Protein AF-A0A8E0IDB7-F1 (afdb_monomer_lite)

Structure (mmCIF, N/CA/C/O backbone):
data_AF-A0A8E0IDB7-F1
#
_entry.id   AF-A0A8E0IDB7-F1
#
loop_
_atom_site.group_PDB
_atom_site.id
_atom_site.type_symbol
_atom_site.label_atom_id
_atom_site.label_alt_id
_atom_site.label_comp_id
_atom_site.label_asym_id
_atom_site.label_entity_id
_atom_site.label_seq_id
_atom_site.pdbx_PDB_ins_code
_atom_site.Cartn_x
_atom_site.Cartn_y
_atom_site.Cartn_z
_atom_site.occupancy
_atom_site.B_iso_or_equiv
_atom_site.auth_seq_id
_atom_site.auth_comp_id
_atom_site.auth_asym_id
_atom_site.auth_atom_id
_atom_site.pdbx_PDB_model_num
ATOM 1 N N . MET A 1 1 ? -24.400 7.888 39.694 1.00 49.62 1 MET A N 1
ATOM 2 C CA . MET A 1 1 ? -23.499 8.872 39.040 1.00 49.62 1 MET A CA 1
ATOM 3 C C . MET A 1 1 ? -22.923 8.333 37.729 1.00 49.62 1 MET A C 1
ATOM 5 O O . MET A 1 1 ? -23.242 8.896 36.693 1.00 49.62 1 MET A O 1
ATOM 9 N N . VAL A 1 2 ? -22.171 7.220 37.730 1.00 54.31 2 VAL A N 1
ATOM 10 C CA . VAL A 1 2 ? -21.570 6.628 36.507 1.00 54.31 2 VAL A CA 1
ATOM 11 C C . VAL A 1 2 ? -22.616 6.220 35.456 1.00 54.31 2 VAL A C 1
ATOM 13 O O . VAL A 1 2 ? -22.476 6.580 34.295 1.00 54.31 2 VAL A O 1
ATOM 16 N N . ALA A 1 3 ? -23.712 5.567 35.855 1.00 55.53 3 ALA A N 1
ATOM 17 C CA . ALA A 1 3 ? -24.802 5.182 34.946 1.00 55.53 3 ALA A CA 1
ATOM 18 C C . ALA A 1 3 ? -25.475 6.377 34.232 1.00 55.53 3 ALA A C 1
ATOM 20 O O . ALA A 1 3 ? -25.794 6.295 33.052 1.00 55.53 3 ALA A O 1
ATOM 21 N N . LEU A 1 4 ? -25.632 7.510 34.925 1.00 53.94 4 LEU A N 1
ATOM 22 C CA . LEU A 1 4 ? -26.200 8.754 34.381 1.00 53.94 4 LEU A CA 1
ATOM 23 C C . LEU A 1 4 ? -25.228 9.448 33.411 1.00 53.94 4 LEU A C 1
ATOM 25 O O . LEU A 1 4 ? -25.640 9.926 32.358 1.00 53.94 4 LEU A O 1
ATOM 29 N N . PHE A 1 5 ? -23.928 9.430 33.728 1.00 61.88 5 PHE A N 1
ATOM 30 C CA . PHE A 1 5 ? -22.862 9.874 32.823 1.00 61.88 5 PHE A CA 1
ATOM 31 C C . PHE A 1 5 ? -22.771 9.020 31.556 1.00 61.88 5 PHE A C 1
ATOM 33 O O . PHE A 1 5 ? -22.506 9.547 30.485 1.00 61.88 5 PHE A O 1
ATOM 40 N N . ILE A 1 6 ? -23.015 7.715 31.659 1.00 61.91 6 ILE A N 1
ATOM 41 C CA . ILE A 1 6 ? -23.069 6.803 30.512 1.00 61.91 6 ILE A CA 1
ATOM 42 C C . ILE A 1 6 ? -24.299 7.106 29.656 1.00 61.91 6 ILE A C 1
ATOM 44 O O . ILE A 1 6 ? -24.176 7.273 28.448 1.00 61.91 6 ILE A O 1
ATOM 48 N N . PHE A 1 7 ? -25.470 7.248 30.277 1.00 60.28 7 PHE A N 1
ATOM 49 C CA . PHE A 1 7 ? -26.726 7.471 29.562 1.00 60.28 7 PHE A CA 1
ATOM 50 C C . PHE A 1 7 ? -26.770 8.821 28.820 1.00 60.28 7 PHE A C 1
ATOM 52 O O . PHE A 1 7 ? -27.293 8.891 27.713 1.00 60.28 7 PHE A O 1
ATOM 59 N N . ILE A 1 8 ? -26.182 9.882 29.391 1.00 65.38 8 ILE A N 1
ATOM 60 C CA . ILE A 1 8 ? -26.184 11.240 28.809 1.00 65.38 8 ILE A CA 1
ATOM 61 C C . ILE A 1 8 ? -24.891 11.535 28.023 1.00 65.38 8 ILE A C 1
ATOM 63 O O . ILE A 1 8 ? -24.918 12.209 26.995 1.00 65.38 8 ILE A O 1
ATOM 67 N N . GLY A 1 9 ? -23.745 11.036 28.489 1.00 73.12 9 GLY A N 1
ATOM 68 C CA . GLY A 1 9 ? -22.415 11.402 27.994 1.00 73.12 9 GLY A CA 1
ATOM 69 C C . GLY A 1 9 ? -21.783 10.434 26.992 1.00 73.12 9 GLY A C 1
ATOM 70 O O . GLY A 1 9 ? -20.754 10.776 26.412 1.00 73.12 9 GLY A O 1
ATOM 71 N N . LEU A 1 10 ? -22.353 9.245 26.731 1.00 76.94 10 LEU A N 1
ATOM 72 C CA . LEU A 1 10 ? -21.772 8.361 25.705 1.00 76.94 10 LEU A CA 1
ATOM 73 C C . LEU A 1 10 ? -21.828 8.982 24.313 1.00 76.94 10 LEU A C 1
ATOM 75 O O . LEU A 1 10 ? -20.872 8.839 23.562 1.00 76.94 10 LEU A O 1
ATOM 79 N N . GLY A 1 11 ? -22.929 9.661 23.976 1.00 75.88 11 GLY A N 1
ATOM 80 C CA . GLY A 1 11 ? -23.096 10.281 22.661 1.00 75.88 11 GLY A CA 1
ATOM 81 C C . GLY A 1 11 ? -22.047 11.363 22.401 1.00 75.88 11 GLY A C 1
ATOM 82 O O . GLY A 1 11 ? -21.445 11.410 21.326 1.00 75.88 11 GLY A O 1
ATOM 83 N N . THR A 1 12 ? -21.759 12.191 23.411 1.00 80.25 12 THR A N 1
ATOM 84 C CA . THR A 1 12 ? -20.710 13.217 23.325 1.00 80.25 12 THR A CA 1
ATOM 85 C C . THR A 1 12 ? -19.320 12.585 23.266 1.00 80.25 12 THR A C 1
ATOM 87 O O . THR A 1 12 ? -18.503 12.998 22.440 1.00 80.25 12 THR A O 1
ATOM 90 N N . LEU A 1 13 ? -19.059 11.534 24.052 1.00 79.31 13 LEU A N 1
ATOM 91 C CA . LEU A 1 13 ? -17.811 10.767 23.997 1.00 79.31 13 LEU A CA 1
ATOM 92 C C . LEU A 1 13 ? -17.569 10.157 22.607 1.00 79.31 13 LEU A C 1
ATOM 94 O O . LEU A 1 13 ? -16.504 10.373 22.031 1.00 79.31 13 LEU A O 1
ATOM 98 N N . THR A 1 14 ? -18.545 9.446 22.033 1.00 82.00 14 THR A N 1
ATOM 99 C CA . THR A 1 14 ? -18.419 8.848 20.693 1.00 82.00 14 THR A CA 1
ATOM 100 C C . THR A 1 14 ? -18.247 9.902 19.610 1.00 82.00 14 THR A C 1
ATOM 102 O O . THR A 1 14 ? -17.420 9.720 18.721 1.00 82.00 14 THR A O 1
ATOM 105 N N . SER A 1 15 ? -18.968 11.027 19.698 1.00 78.50 15 SER A N 1
ATOM 106 C CA . SER A 1 15 ? -18.812 12.144 18.758 1.00 78.50 15 SER A CA 1
ATOM 107 C C . SER A 1 15 ? -17.400 12.734 18.814 1.00 78.50 15 SER A C 1
ATOM 109 O O . SER A 1 15 ? -16.805 13.032 17.781 1.00 78.50 15 SER A O 1
ATOM 111 N N . THR A 1 16 ? -16.841 12.872 20.018 1.00 83.81 16 THR A N 1
ATOM 112 C CA . THR A 1 16 ? -15.508 13.451 20.235 1.00 83.81 16 THR A CA 1
ATOM 113 C C . THR A 1 16 ? -14.415 12.509 19.733 1.00 83.81 16 THR A C 1
ATOM 115 O O . THR A 1 16 ? -13.526 12.923 18.990 1.00 83.81 16 THR A O 1
ATOM 118 N N . LEU A 1 17 ? -14.508 11.219 20.077 1.00 82.25 17 LEU A N 1
ATOM 119 C CA . LEU A 1 17 ? -13.581 10.186 19.613 1.00 82.25 17 LEU A CA 1
ATOM 120 C C . LEU A 1 17 ? -13.655 9.994 18.092 1.00 82.25 17 LEU A C 1
ATOM 122 O O . LEU A 1 17 ? -12.621 9.856 17.443 1.00 82.25 17 LEU A O 1
ATOM 126 N N . SER A 1 18 ? -14.850 10.067 17.504 1.00 82.81 18 SER A N 1
ATOM 127 C CA . SER A 1 18 ? -15.019 10.045 16.049 1.00 82.81 18 SER A CA 1
ATOM 128 C C . SER A 1 18 ? -14.350 11.249 15.386 1.00 82.81 18 SER A C 1
ATOM 130 O O . SER A 1 18 ? -13.627 11.078 14.408 1.00 82.81 18 SER A O 1
ATOM 132 N N . GLY A 1 19 ? -14.539 12.459 15.925 1.00 78.81 19 GLY A N 1
ATOM 133 C CA . GLY A 1 19 ? -13.875 13.665 15.421 1.00 78.81 19 GLY A CA 1
ATOM 134 C C . GLY A 1 19 ? -12.347 13.559 15.457 1.00 78.81 19 GLY A C 1
ATOM 135 O O . GLY A 1 19 ? -11.685 13.911 14.483 1.00 78.81 19 GLY A O 1
ATOM 136 N N . LEU A 1 20 ? -11.790 12.993 16.533 1.00 81.12 20 LEU A N 1
ATOM 137 C CA . LEU A 1 20 ? -10.352 12.725 16.670 1.00 81.12 20 LEU A CA 1
ATOM 138 C C . LEU A 1 20 ? -9.839 11.729 15.624 1.00 81.12 20 LEU A C 1
ATOM 140 O O . LEU A 1 20 ? -8.810 11.977 14.994 1.00 81.12 20 LEU A O 1
ATOM 144 N N . VAL A 1 21 ? -10.557 10.622 15.405 1.00 80.25 21 VAL A N 1
ATOM 145 C CA . VAL A 1 21 ? -10.196 9.643 14.369 1.00 80.25 21 VAL A CA 1
ATOM 146 C C . VAL A 1 21 ? -10.230 10.290 12.986 1.00 80.25 21 VAL A C 1
ATOM 148 O O . VAL A 1 21 ? -9.274 10.143 12.230 1.00 80.25 21 VAL A O 1
ATOM 151 N N . VAL A 1 22 ? -11.283 11.044 12.660 1.00 78.56 22 VAL A N 1
ATOM 152 C CA . VAL A 1 22 ? -11.413 11.722 11.360 1.00 78.56 22 VAL A CA 1
ATOM 153 C C . VAL A 1 22 ? -10.296 12.748 11.152 1.00 78.56 22 VAL A C 1
ATOM 155 O O . VAL A 1 22 ? -9.687 12.766 10.085 1.00 78.56 22 VAL A O 1
ATOM 158 N N . ALA A 1 23 ? -9.965 13.550 12.167 1.00 78.56 23 ALA A N 1
ATOM 159 C CA . ALA A 1 23 ? -8.859 14.505 12.099 1.00 78.56 23 ALA A CA 1
ATOM 160 C C . ALA A 1 23 ? -7.498 13.809 11.897 1.00 78.56 23 ALA A C 1
ATOM 162 O O . ALA A 1 23 ? -6.683 14.257 11.089 1.00 78.56 23 ALA A O 1
ATOM 163 N N . GLY A 1 24 ? -7.268 12.682 12.581 1.00 67.62 24 GLY A N 1
ATOM 164 C CA . GLY A 1 24 ? -6.059 11.871 12.416 1.00 67.62 24 GLY A CA 1
ATOM 165 C C . GLY A 1 24 ? -5.963 11.184 11.048 1.00 67.62 24 GLY A C 1
ATOM 166 O O . GLY A 1 24 ? -4.881 11.072 10.480 1.00 67.62 24 GLY A O 1
ATOM 167 N N . VAL A 1 25 ? -7.093 10.759 10.479 1.00 68.50 25 VAL A N 1
ATOM 168 C CA . VAL A 1 25 ? -7.161 10.147 9.141 1.00 68.50 25 VAL A CA 1
ATOM 169 C C . VAL A 1 25 ? -6.992 11.195 8.032 1.00 68.50 25 VAL A C 1
ATOM 171 O O . VAL A 1 25 ? -6.311 10.931 7.040 1.00 68.50 25 VAL A O 1
ATOM 174 N N . GLY A 1 26 ? -7.573 12.388 8.191 1.00 59.97 26 GLY A N 1
ATOM 175 C CA . GLY A 1 26 ? -7.569 13.449 7.176 1.00 59.97 26 GLY A CA 1
ATOM 176 C C . GLY A 1 26 ? -6.172 13.954 6.801 1.00 59.97 26 GLY A C 1
ATOM 177 O O . GLY A 1 26 ? -5.939 14.322 5.653 1.00 59.97 26 GLY A O 1
ATOM 178 N N . THR A 1 27 ? -5.215 13.897 7.730 1.00 59.16 27 THR A N 1
ATOM 179 C CA . THR A 1 27 ? -3.800 14.226 7.472 1.00 59.16 27 THR A CA 1
ATOM 180 C C . THR A 1 27 ? -3.018 13.068 6.840 1.00 59.16 27 THR A C 1
ATOM 182 O O . THR A 1 27 ? -1.996 13.288 6.193 1.00 59.16 27 THR A O 1
ATOM 185 N N . SER A 1 28 ? -3.512 11.836 6.987 1.00 55.06 28 SER A N 1
ATOM 186 C CA . SER A 1 28 ? -2.837 10.593 6.604 1.00 55.06 28 SER A CA 1
ATOM 187 C C . SER A 1 28 ? -3.013 10.220 5.126 1.00 55.06 28 SER A C 1
ATOM 189 O O . SER A 1 28 ? -2.081 9.744 4.479 1.00 55.06 28 SER A O 1
ATOM 191 N N . LEU A 1 29 ? -4.200 10.468 4.561 1.00 53.56 29 LEU A N 1
ATOM 192 C CA . LEU A 1 29 ? -4.591 9.955 3.238 1.00 53.56 29 LEU A CA 1
ATOM 193 C C . LEU A 1 29 ? -4.154 10.820 2.039 1.00 53.56 29 LEU A C 1
ATOM 195 O O . LEU A 1 29 ? -4.268 10.371 0.901 1.00 53.56 29 LEU A O 1
ATOM 199 N N . GLN A 1 30 ? -3.658 12.045 2.242 1.00 49.59 30 GLN A N 1
ATOM 200 C CA . GLN A 1 30 ? -3.443 12.986 1.129 1.00 49.59 30 GLN A CA 1
ATOM 201 C C . GLN A 1 30 ? -2.141 12.792 0.333 1.00 49.59 30 GLN A C 1
ATOM 203 O O . GLN A 1 30 ? -2.042 13.323 -0.774 1.00 49.59 30 GLN A O 1
ATOM 208 N N . LYS A 1 31 ? -1.134 12.071 0.851 1.00 49.66 31 LYS A N 1
ATOM 209 C CA . LYS A 1 31 ? 0.244 12.194 0.326 1.00 49.66 31 LYS A CA 1
ATOM 210 C C . LYS A 1 31 ? 0.848 10.955 -0.335 1.00 49.66 31 LYS A C 1
ATOM 212 O O . LYS A 1 31 ? 1.869 11.084 -1.001 1.00 49.66 31 LYS A O 1
ATOM 217 N N . ALA A 1 32 ? 0.225 9.786 -0.224 1.00 51.78 32 ALA A N 1
ATOM 218 C CA . ALA A 1 32 ? 0.713 8.578 -0.880 1.00 51.78 32 ALA A CA 1
ATOM 219 C C . ALA A 1 32 ? -0.264 8.126 -1.968 1.00 51.78 32 ALA A C 1
ATOM 221 O O . ALA A 1 32 ? -1.430 7.856 -1.689 1.00 51.78 32 ALA A O 1
ATOM 222 N N . ARG A 1 33 ? 0.226 7.982 -3.205 1.00 69.56 33 ARG A N 1
ATOM 223 C CA . ARG A 1 33 ? -0.501 7.320 -4.301 1.00 69.56 33 ARG A CA 1
ATOM 224 C C . ARG A 1 33 ? 0.253 6.049 -4.713 1.00 69.56 33 ARG A C 1
ATOM 226 O O . ARG A 1 33 ? 0.908 6.061 -5.755 1.00 69.56 33 ARG A O 1
ATOM 233 N N . PRO A 1 34 ? 0.194 4.958 -3.920 1.00 71.69 34 PRO A N 1
ATOM 234 C CA . PRO A 1 34 ? 0.962 3.738 -4.186 1.00 71.69 34 PRO A CA 1
ATOM 235 C C . PRO A 1 34 ? 0.750 3.178 -5.594 1.00 71.69 34 PRO A C 1
ATOM 237 O O . PRO A 1 34 ? 1.705 2.734 -6.213 1.00 71.69 34 PRO A O 1
ATOM 240 N N . ALA A 1 35 ? -0.466 3.288 -6.142 1.00 78.69 35 ALA A N 1
ATOM 241 C CA . ALA A 1 35 ? -0.773 2.854 -7.505 1.00 78.69 35 ALA A CA 1
ATOM 242 C C . ALA A 1 35 ? 0.092 3.550 -8.575 1.00 78.69 35 ALA A C 1
ATOM 244 O O . ALA A 1 35 ? 0.599 2.888 -9.475 1.00 78.69 35 ALA A O 1
ATOM 245 N N . VAL A 1 36 ? 0.319 4.864 -8.453 1.00 83.00 36 VAL A N 1
ATOM 246 C CA . VAL A 1 36 ? 1.173 5.618 -9.390 1.00 83.00 36 VAL A CA 1
ATOM 247 C C . VAL A 1 36 ? 2.627 5.160 -9.275 1.00 83.00 36 VAL A C 1
ATOM 249 O O . VAL A 1 36 ? 3.306 5.000 -10.286 1.00 83.00 36 VAL A O 1
ATOM 252 N N . SER A 1 37 ? 3.092 4.888 -8.051 1.00 78.75 37 SER A N 1
ATOM 253 C CA . SER A 1 37 ? 4.438 4.353 -7.823 1.00 78.75 37 SER A CA 1
ATOM 254 C C . SER A 1 37 ? 4.604 2.952 -8.408 1.00 78.75 37 SER A C 1
ATOM 256 O O . SER A 1 37 ? 5.636 2.682 -9.008 1.00 78.75 37 SER A O 1
ATOM 258 N N . ILE A 1 38 ? 3.602 2.077 -8.270 1.00 79.44 38 ILE A N 1
ATOM 259 C CA . ILE A 1 38 ? 3.619 0.722 -8.841 1.00 79.44 38 ILE A CA 1
ATOM 260 C C . ILE A 1 38 ? 3.772 0.792 -10.366 1.00 79.44 38 ILE A C 1
ATOM 262 O O . ILE A 1 38 ? 4.645 0.131 -10.925 1.00 79.44 38 ILE A O 1
ATOM 266 N N . VAL A 1 39 ? 2.979 1.633 -11.039 1.00 84.31 39 VAL A N 1
ATOM 267 C CA . VAL A 1 39 ? 3.071 1.813 -12.499 1.00 84.31 39 VAL A CA 1
ATOM 268 C C . VAL A 1 39 ? 4.430 2.388 -12.900 1.00 84.31 39 VAL A C 1
ATOM 270 O O . VAL A 1 39 ? 5.095 1.841 -13.775 1.00 84.31 39 VAL A O 1
ATOM 273 N N . SER A 1 40 ? 4.870 3.458 -12.234 1.00 83.81 40 SER A N 1
ATOM 274 C CA . SER A 1 40 ? 6.137 4.134 -12.537 1.00 83.81 40 SER A CA 1
ATOM 275 C C . SER A 1 40 ? 7.354 3.216 -12.360 1.00 83.81 40 SER A C 1
ATOM 277 O O . SER A 1 40 ? 8.239 3.202 -13.210 1.00 83.81 40 SER A O 1
ATOM 279 N N . ASN A 1 41 ? 7.379 2.393 -11.309 1.00 78.81 41 ASN A N 1
ATOM 280 C CA . ASN A 1 41 ? 8.517 1.521 -11.002 1.00 78.81 41 ASN A CA 1
ATOM 281 C C . ASN A 1 41 ? 8.602 0.288 -11.910 1.00 78.81 41 ASN A C 1
ATOM 283 O O . ASN A 1 41 ? 9.692 -0.230 -12.140 1.00 78.81 41 ASN A O 1
ATOM 287 N N . ASN A 1 42 ? 7.474 -0.168 -12.457 1.00 81.12 42 ASN A N 1
ATOM 288 C CA . ASN A 1 42 ? 7.445 -1.285 -13.403 1.00 81.12 42 ASN A CA 1
ATOM 289 C C . ASN A 1 42 ? 7.641 -0.860 -14.866 1.00 81.12 42 ASN A C 1
ATOM 291 O O . ASN A 1 42 ? 7.577 -1.708 -15.761 1.00 81.12 42 ASN A O 1
ATOM 295 N N . MET A 1 43 ? 7.871 0.431 -15.114 1.00 86.31 43 MET A N 1
ATOM 296 C CA . MET A 1 43 ? 8.029 0.998 -16.444 1.00 86.31 43 MET A CA 1
ATOM 297 C C . MET A 1 43 ? 9.355 1.754 -16.574 1.00 86.31 43 MET A C 1
ATOM 299 O O . MET A 1 43 ? 9.860 2.361 -15.632 1.00 86.31 43 MET A O 1
ATOM 303 N N . THR A 1 44 ? 9.917 1.728 -17.777 1.00 88.75 44 THR A N 1
ATOM 304 C CA . THR A 1 44 ? 11.062 2.539 -18.192 1.00 88.75 44 THR A CA 1
ATOM 305 C C . THR A 1 44 ? 10.676 3.362 -19.415 1.00 88.75 44 THR A C 1
ATOM 307 O O . THR A 1 44 ? 10.216 2.811 -20.416 1.00 88.75 44 THR A O 1
ATOM 310 N N . ASP A 1 45 ? 10.861 4.681 -19.334 1.00 90.81 45 ASP A N 1
ATOM 311 C CA . ASP A 1 45 ? 10.702 5.597 -20.465 1.00 90.81 45 ASP A CA 1
ATOM 312 C C . ASP A 1 45 ? 12.009 5.643 -21.268 1.00 90.81 45 ASP A C 1
ATOM 314 O O . ASP A 1 45 ? 13.022 6.179 -20.810 1.00 90.81 45 ASP A O 1
ATOM 318 N N . LEU A 1 46 ? 12.000 5.096 -22.483 1.00 89.62 46 LEU A N 1
ATOM 319 C CA . LEU A 1 46 ? 13.185 5.064 -23.340 1.00 89.62 46 LEU A CA 1
ATOM 320 C C . LEU A 1 46 ? 13.610 6.460 -23.815 1.00 89.62 46 LEU A C 1
ATOM 322 O O . LEU A 1 46 ? 14.780 6.651 -24.142 1.00 89.62 46 LEU A O 1
ATOM 326 N N . MET A 1 47 ? 12.734 7.471 -23.771 1.00 88.81 47 MET A N 1
ATOM 327 C CA . MET A 1 47 ? 13.157 8.855 -24.017 1.00 88.81 47 MET A CA 1
ATOM 328 C C . MET A 1 47 ? 14.069 9.380 -22.904 1.00 88.81 47 MET A C 1
ATOM 330 O O . MET A 1 47 ? 14.947 10.196 -23.176 1.00 88.81 47 MET A O 1
ATOM 334 N N . ARG A 1 48 ? 13.935 8.887 -21.662 1.00 88.81 48 ARG A N 1
ATOM 335 C CA . ARG A 1 48 ? 14.901 9.193 -20.591 1.00 88.81 48 ARG A CA 1
ATOM 336 C C . ARG A 1 48 ? 16.238 8.518 -20.836 1.00 88.81 48 ARG A C 1
ATOM 338 O O . ARG A 1 48 ? 17.260 9.184 -20.741 1.00 88.81 48 ARG A O 1
ATOM 345 N N . VAL A 1 49 ? 16.224 7.238 -21.211 1.00 89.06 49 VAL A N 1
ATOM 346 C CA . VAL A 1 49 ? 17.441 6.503 -21.602 1.00 89.06 49 VAL A CA 1
ATOM 347 C C . VAL A 1 49 ? 18.172 7.243 -22.723 1.00 89.06 49 VAL A C 1
ATOM 349 O O . VAL A 1 49 ? 19.387 7.435 -22.664 1.00 89.06 49 VAL A O 1
ATOM 352 N N . ASN A 1 50 ? 17.416 7.718 -23.715 1.00 88.38 50 ASN A N 1
ATOM 353 C CA . ASN A 1 50 ? 17.939 8.522 -24.804 1.00 88.38 50 ASN A CA 1
ATOM 354 C C . ASN A 1 50 ? 18.554 9.836 -24.308 1.00 88.38 50 ASN A C 1
ATOM 356 O O . ASN A 1 50 ? 19.693 10.136 -24.651 1.00 88.38 50 ASN A O 1
ATOM 360 N N . ASN A 1 51 ? 17.851 10.594 -23.467 1.00 88.19 51 ASN A N 1
ATOM 361 C CA . ASN A 1 51 ? 18.360 11.862 -22.937 1.00 88.19 51 ASN A CA 1
ATOM 362 C C . ASN A 1 51 ? 19.607 11.684 -22.050 1.00 88.19 51 ASN A C 1
ATOM 364 O O . ASN A 1 51 ? 20.487 12.543 -22.067 1.00 88.19 51 ASN A O 1
ATOM 368 N N . ASP A 1 52 ? 19.733 10.547 -21.362 1.00 87.44 52 ASP A N 1
ATOM 369 C CA . ASP A 1 52 ? 20.914 10.174 -20.568 1.00 87.44 52 ASP A CA 1
ATOM 370 C C . ASP A 1 52 ? 22.070 9.614 -21.426 1.00 87.44 52 ASP A C 1
ATOM 372 O O . ASP A 1 52 ? 23.145 9.271 -20.917 1.00 87.44 52 ASP A O 1
ATOM 376 N N . GLY A 1 53 ? 21.875 9.534 -22.746 1.00 86.06 53 GLY A N 1
ATOM 377 C CA . GLY A 1 53 ? 22.894 9.115 -23.702 1.00 86.06 53 GLY A CA 1
ATOM 378 C C . GLY A 1 53 ? 23.148 7.610 -23.717 1.00 86.06 53 GLY A C 1
ATOM 379 O O . GLY A 1 53 ? 24.278 7.206 -23.971 1.00 86.06 53 GLY A O 1
ATOM 380 N N . TRP A 1 54 ? 22.138 6.785 -23.418 1.00 86.00 54 TRP A N 1
ATOM 381 C CA . TRP A 1 54 ? 22.210 5.315 -23.501 1.00 86.00 54 TRP A CA 1
ATOM 382 C C . TRP A 1 54 ? 23.277 4.660 -22.607 1.00 86.00 54 TRP A C 1
ATOM 384 O O . TRP A 1 54 ? 23.658 3.512 -22.815 1.00 86.00 54 TRP A O 1
ATOM 394 N N . LYS A 1 55 ? 23.742 5.364 -21.567 1.00 85.06 55 LYS A N 1
ATOM 395 C CA . LYS A 1 55 ? 24.740 4.846 -20.612 1.00 85.06 55 LYS A CA 1
ATOM 396 C C . LYS A 1 55 ? 24.187 3.748 -19.700 1.00 85.06 55 LYS A C 1
ATOM 398 O O . LYS A 1 55 ? 24.948 2.935 -19.188 1.00 85.06 55 LYS A O 1
ATOM 403 N N . SER A 1 56 ? 22.876 3.757 -19.462 1.00 82.25 56 SER A N 1
ATOM 404 C CA . SER A 1 56 ? 22.153 2.783 -18.644 1.00 82.25 56 SER A CA 1
ATOM 405 C C . SER A 1 56 ? 20.755 2.575 -19.214 1.00 82.25 56 SER A C 1
ATOM 407 O O . SER A 1 56 ? 20.104 3.538 -19.614 1.00 82.25 56 SER A O 1
ATOM 409 N N . LEU A 1 57 ? 20.278 1.330 -19.198 1.00 80.94 57 LEU A N 1
ATOM 410 C CA . LEU A 1 57 ? 18.894 0.981 -19.539 1.00 80.94 57 LEU A CA 1
ATOM 411 C C . LEU A 1 57 ? 17.924 1.189 -18.365 1.00 80.94 57 LEU A C 1
ATOM 413 O O . LEU A 1 57 ? 16.721 1.036 -18.536 1.00 80.94 57 LEU A O 1
ATOM 417 N N . SER A 1 58 ? 18.442 1.565 -17.194 1.00 76.31 58 SER A N 1
ATOM 418 C CA . SER A 1 58 ? 17.670 1.800 -15.972 1.00 76.31 58 SER A CA 1
ATOM 419 C C . SER A 1 58 ? 17.979 3.200 -15.425 1.00 76.31 58 SER A C 1
ATOM 421 O O . SER A 1 58 ? 18.749 3.328 -14.467 1.00 76.31 58 SER A O 1
ATOM 423 N N . PRO A 1 59 ? 17.457 4.268 -16.055 1.00 76.75 59 PRO A N 1
ATOM 424 C CA . PRO A 1 59 ? 17.636 5.630 -15.569 1.00 76.75 59 PRO A CA 1
ATOM 425 C C . PRO A 1 59 ? 16.913 5.806 -14.227 1.00 76.75 59 PRO A C 1
ATOM 427 O O . PRO A 1 59 ? 15.926 5.126 -13.949 1.00 76.75 59 PRO A O 1
ATOM 430 N N . ASN A 1 60 ? 17.396 6.716 -13.378 1.00 73.38 60 ASN A N 1
ATOM 431 C CA . ASN A 1 60 ? 16.752 7.036 -12.103 1.00 73.38 60 ASN A CA 1
ATOM 432 C C . ASN A 1 60 ? 16.408 8.536 -12.039 1.00 73.38 60 ASN A C 1
ATOM 434 O O . ASN A 1 60 ? 17.327 9.356 -11.995 1.00 73.38 60 ASN A O 1
ATOM 438 N N . PRO A 1 61 ? 15.117 8.922 -12.009 1.00 73.62 61 PRO A N 1
ATOM 439 C CA . PRO A 1 61 ? 13.928 8.061 -12.054 1.00 73.62 61 PRO A CA 1
ATOM 440 C C . PRO A 1 61 ? 13.707 7.429 -13.440 1.00 73.62 61 PRO A C 1
ATOM 442 O O . PRO A 1 61 ? 14.047 8.037 -14.458 1.00 73.62 61 PRO A O 1
ATOM 445 N N . SER A 1 62 ? 13.120 6.225 -13.469 1.00 77.81 62 SER A N 1
ATOM 446 C CA . SER A 1 62 ? 12.913 5.421 -14.690 1.00 77.81 62 SER A CA 1
ATOM 447 C C . SER A 1 62 ? 11.852 6.001 -15.622 1.00 77.81 62 SER A C 1
ATOM 449 O O . SER A 1 62 ? 11.879 5.765 -16.830 1.00 77.81 62 SER A O 1
ATOM 451 N N . THR A 1 63 ? 10.936 6.802 -15.076 1.00 83.38 63 THR A N 1
ATOM 452 C CA . THR A 1 63 ? 9.877 7.487 -15.818 1.00 83.38 63 THR A CA 1
ATOM 453 C C . THR A 1 63 ? 9.691 8.915 -15.308 1.00 83.38 63 THR A C 1
ATOM 455 O O . THR A 1 63 ? 10.232 9.319 -14.276 1.00 83.38 63 THR A O 1
ATOM 458 N N . SER A 1 64 ? 8.912 9.706 -16.045 1.00 84.00 64 SER A N 1
ATOM 459 C CA . SER A 1 64 ? 8.462 11.031 -15.601 1.00 84.00 64 SER A CA 1
ATOM 460 C C . SER A 1 64 ? 7.076 11.011 -14.939 1.00 84.00 64 SER A C 1
ATOM 462 O O . SER A 1 64 ? 6.582 12.078 -14.582 1.00 84.00 64 SER A O 1
ATOM 464 N N . ILE A 1 65 ? 6.470 9.831 -14.747 1.00 84.12 65 ILE A N 1
ATOM 465 C CA . ILE A 1 65 ? 5.145 9.675 -14.134 1.00 84.12 65 ILE A CA 1
ATOM 466 C C . ILE A 1 65 ? 5.224 10.004 -12.642 1.00 84.12 65 ILE A C 1
ATOM 468 O O . ILE A 1 65 ? 5.962 9.360 -11.891 1.00 84.12 65 ILE A O 1
ATOM 472 N N . LYS A 1 66 ? 4.426 10.982 -12.201 1.00 82.38 66 LYS A N 1
ATOM 473 C CA . LYS A 1 66 ? 4.335 11.403 -10.792 1.00 82.38 66 LYS A CA 1
ATOM 474 C C . LYS A 1 66 ? 2.905 11.427 -10.269 1.00 82.38 66 LYS A C 1
ATOM 476 O O . LYS A 1 66 ? 2.688 11.330 -9.060 1.00 82.38 66 LYS A O 1
ATOM 481 N N . THR A 1 67 ? 1.929 11.574 -11.155 1.00 83.56 67 THR A N 1
ATOM 482 C CA . THR A 1 67 ? 0.519 11.764 -10.819 1.00 83.56 67 THR A CA 1
ATOM 483 C C . THR A 1 67 ? -0.368 10.730 -11.507 1.00 83.56 67 THR A C 1
ATOM 485 O O . THR A 1 67 ? 0.078 9.972 -12.361 1.00 83.56 67 THR A O 1
ATOM 488 N N . ILE A 1 68 ? -1.643 10.683 -11.108 1.00 81.50 68 ILE A N 1
ATOM 489 C CA . ILE A 1 68 ? -2.628 9.826 -11.780 1.00 81.50 68 ILE A CA 1
ATOM 490 C C . ILE A 1 68 ? -2.972 10.374 -13.165 1.00 81.50 68 ILE A C 1
ATOM 492 O O . ILE A 1 68 ? -3.245 9.598 -14.068 1.00 81.50 68 ILE A O 1
ATOM 496 N N . ASP A 1 69 ? -2.901 11.693 -13.344 1.00 86.44 69 ASP A N 1
ATOM 497 C CA . ASP A 1 69 ? -3.151 12.333 -14.631 1.00 86.44 69 ASP A CA 1
ATOM 498 C C . ASP A 1 69 ? -2.056 11.955 -15.632 1.00 86.44 69 ASP A C 1
ATOM 500 O O . ASP A 1 69 ? -2.360 11.670 -16.784 1.00 86.44 69 ASP A O 1
ATOM 504 N N . ASP A 1 70 ? -0.803 11.838 -15.179 1.00 86.69 70 ASP A N 1
ATOM 505 C CA . ASP A 1 70 ? 0.292 11.319 -16.009 1.00 86.69 70 ASP A CA 1
ATOM 506 C C . ASP A 1 70 ? 0.040 9.866 -16.442 1.00 86.69 70 ASP A C 1
ATOM 508 O O . ASP A 1 70 ? 0.359 9.498 -17.567 1.00 86.69 70 ASP A O 1
ATOM 512 N N . VAL A 1 71 ? -0.537 9.040 -15.559 1.00 85.69 71 VAL A N 1
ATOM 513 C CA . VAL A 1 71 ? -0.903 7.648 -15.880 1.00 85.69 71 VAL A CA 1
ATOM 514 C C . VAL A 1 71 ? -2.091 7.600 -16.844 1.00 85.69 71 VAL A C 1
ATOM 516 O O . VAL A 1 71 ? -2.082 6.809 -17.777 1.00 85.69 71 VAL A O 1
ATOM 519 N N . ASN A 1 72 ? -3.107 8.441 -16.645 1.00 87.06 72 ASN A N 1
ATOM 520 C CA . ASN A 1 72 ? -4.309 8.470 -17.484 1.00 87.06 72 ASN A CA 1
ATOM 521 C C . ASN A 1 72 ? -4.026 8.985 -18.899 1.00 87.06 72 ASN A C 1
ATOM 523 O O . ASN A 1 72 ? -4.673 8.553 -19.847 1.00 87.06 72 ASN A O 1
ATOM 527 N N . ASN A 1 73 ? -3.071 9.905 -19.031 1.00 87.94 73 ASN A N 1
ATOM 528 C CA . ASN A 1 73 ? -2.634 10.450 -20.314 1.00 87.94 73 ASN A CA 1
ATOM 529 C C . ASN A 1 73 ? -1.487 9.640 -20.941 1.00 87.94 73 ASN A C 1
ATOM 531 O O . ASN A 1 73 ? -0.925 10.062 -21.951 1.00 87.94 73 ASN A O 1
ATOM 535 N N . LEU A 1 74 ? -1.109 8.507 -20.341 1.00 87.31 74 LEU A N 1
ATOM 536 C CA . LEU A 1 74 ? -0.066 7.643 -20.868 1.00 87.31 74 LEU A CA 1
ATOM 537 C C . LEU A 1 74 ? -0.568 6.931 -22.127 1.00 87.31 74 LEU A C 1
ATOM 539 O O . LEU A 1 74 ? -1.487 6.114 -22.062 1.00 87.31 74 LEU A O 1
ATOM 543 N N . ASP A 1 75 ? 0.093 7.175 -23.255 1.00 88.69 75 ASP A N 1
ATOM 544 C CA . ASP A 1 75 ? -0.076 6.353 -24.448 1.00 88.69 75 ASP A CA 1
ATOM 545 C C . ASP A 1 75 ? 0.962 5.228 -24.453 1.00 88.69 75 ASP A C 1
ATOM 547 O O . ASP A 1 75 ? 2.127 5.412 -24.801 1.00 88.69 75 ASP A O 1
ATOM 551 N N . ILE A 1 76 ? 0.533 4.034 -24.050 1.00 84.81 76 ILE A N 1
ATOM 552 C CA . ILE A 1 76 ? 1.413 2.863 -23.986 1.00 84.81 76 ILE A CA 1
ATOM 553 C C . ILE A 1 76 ? 1.851 2.368 -25.370 1.00 84.81 76 ILE A C 1
ATOM 555 O O . ILE A 1 76 ? 2.839 1.643 -25.474 1.00 84.81 76 ILE A O 1
ATOM 559 N N . ASN A 1 77 ? 1.132 2.774 -26.419 1.00 87.88 77 ASN A N 1
ATOM 560 C CA . ASN A 1 77 ? 1.441 2.438 -27.801 1.00 87.88 77 ASN A CA 1
ATOM 561 C C . ASN A 1 77 ? 2.294 3.518 -28.478 1.00 87.88 77 ASN A C 1
ATOM 563 O O . ASN A 1 77 ? 2.592 3.384 -29.665 1.00 87.88 77 ASN A O 1
ATOM 567 N N . GLU A 1 78 ? 2.713 4.564 -27.752 1.00 86.81 78 GLU A N 1
ATOM 568 C CA . GLU A 1 78 ? 3.623 5.576 -28.281 1.00 86.81 78 GLU A CA 1
ATOM 569 C C . GLU A 1 78 ? 4.906 4.898 -28.780 1.00 86.81 78 GLU A C 1
ATOM 571 O O . GLU A 1 78 ? 5.590 4.184 -28.040 1.00 86.81 78 GLU A O 1
ATOM 576 N N . THR A 1 79 ? 5.245 5.121 -30.046 1.00 86.00 79 THR A N 1
ATOM 577 C CA . THR A 1 79 ? 6.470 4.614 -30.667 1.00 86.00 79 THR A CA 1
ATOM 578 C C . THR A 1 79 ? 7.559 5.676 -30.677 1.00 86.00 79 THR A C 1
ATOM 580 O O . THR A 1 79 ? 7.285 6.871 -30.788 1.0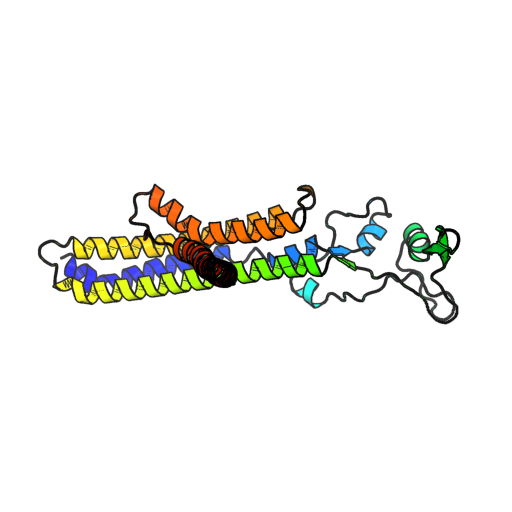0 86.00 79 THR A O 1
ATOM 583 N N . LEU A 1 80 ? 8.815 5.245 -30.614 1.00 83.94 80 LEU A N 1
ATOM 584 C CA . LEU A 1 80 ? 9.957 6.136 -30.755 1.00 83.94 80 LEU A CA 1
ATOM 585 C C . LEU A 1 80 ? 10.106 6.591 -32.204 1.00 83.94 80 LEU A C 1
ATOM 587 O O . LEU A 1 80 ? 10.175 5.782 -33.127 1.00 83.94 80 LEU A O 1
ATOM 591 N N . ASP A 1 81 ? 10.191 7.904 -32.380 1.00 79.25 81 ASP A N 1
ATOM 592 C CA . ASP A 1 81 ? 10.352 8.534 -33.682 1.00 79.25 81 ASP A CA 1
ATOM 593 C C . ASP A 1 81 ? 11.833 8.549 -34.090 1.00 79.25 81 ASP A C 1
ATOM 595 O O . ASP A 1 81 ? 12.596 9.438 -33.698 1.00 79.25 81 ASP A O 1
ATOM 599 N N . THR A 1 82 ? 12.238 7.538 -34.864 1.00 70.62 82 THR A N 1
ATOM 600 C CA . THR A 1 82 ? 13.568 7.416 -35.492 1.00 70.62 82 THR A CA 1
ATOM 601 C C . THR A 1 82 ? 13.682 8.196 -36.812 1.00 70.62 82 THR A C 1
ATOM 603 O O . THR A 1 82 ? 14.677 8.064 -37.536 1.00 70.62 82 THR A O 1
ATOM 606 N N . GLY A 1 83 ? 12.687 9.032 -37.135 1.00 68.38 83 GLY A N 1
ATOM 607 C CA . GLY A 1 83 ? 12.604 9.810 -38.366 1.00 68.38 83 GLY A CA 1
ATOM 608 C C . GLY A 1 83 ? 12.312 8.943 -39.595 1.00 68.38 83 GLY A C 1
ATOM 609 O O . GLY A 1 83 ? 13.081 8.039 -39.938 1.00 68.38 83 GLY A O 1
ATOM 610 N N . ASN A 1 84 ? 11.229 9.253 -40.303 1.00 62.44 84 ASN A N 1
ATOM 611 C CA . ASN A 1 84 ? 10.871 8.575 -41.549 1.00 62.44 84 ASN A CA 1
ATOM 612 C C . ASN A 1 84 ? 11.697 9.148 -42.720 1.00 62.44 84 ASN A C 1
ATOM 614 O O . ASN A 1 84 ? 11.850 10.362 -42.850 1.00 62.44 84 ASN A O 1
ATOM 618 N N . THR A 1 85 ? 12.267 8.287 -43.562 1.00 55.28 85 THR A N 1
ATOM 619 C CA . THR A 1 85 ? 13.266 8.671 -44.574 1.00 55.28 85 THR A CA 1
ATOM 620 C C . THR A 1 85 ? 12.687 9.197 -45.889 1.00 55.28 85 THR A C 1
ATOM 622 O O . THR A 1 85 ? 13.462 9.727 -46.683 1.00 55.28 85 THR A O 1
ATOM 625 N N . LEU A 1 86 ? 11.371 9.100 -46.148 1.00 52.91 86 LEU A N 1
ATOM 626 C CA . LEU A 1 86 ? 10.841 9.375 -47.500 1.00 52.91 86 LEU A CA 1
ATOM 627 C C . LEU A 1 86 ? 9.691 10.391 -47.636 1.00 52.91 86 LEU A C 1
ATOM 629 O O . LEU A 1 86 ? 9.639 11.055 -48.668 1.00 52.91 86 LEU A O 1
ATOM 633 N N . LEU A 1 87 ? 8.783 10.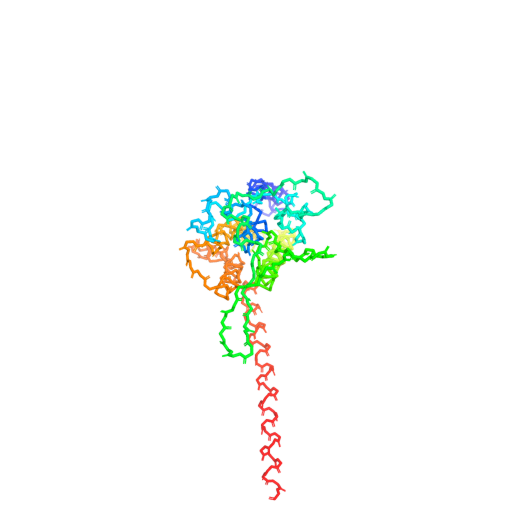557 -46.664 1.00 52.69 87 LEU A N 1
ATOM 634 C CA . LEU A 1 87 ? 7.570 11.389 -46.862 1.00 52.69 87 LEU A CA 1
ATOM 635 C C . LEU A 1 87 ? 7.300 12.457 -45.789 1.00 52.69 87 LEU A C 1
ATOM 637 O O . LEU A 1 87 ? 6.509 13.363 -46.035 1.00 52.69 87 LEU A O 1
ATOM 641 N N . ASN A 1 88 ? 7.970 12.409 -44.635 1.00 49.75 88 ASN A N 1
ATOM 642 C CA . ASN A 1 88 ? 7.815 13.400 -43.569 1.00 49.75 88 ASN A CA 1
ATOM 643 C C . ASN A 1 88 ? 9.178 14.005 -43.227 1.00 49.75 88 ASN A C 1
ATOM 645 O O . ASN A 1 88 ? 10.067 13.316 -42.747 1.00 49.75 88 ASN A O 1
ATOM 649 N N . HIS A 1 89 ? 9.334 15.311 -43.444 1.00 49.81 89 HIS A N 1
ATOM 650 C CA . HIS A 1 89 ? 10.556 16.084 -43.177 1.00 49.81 89 HIS A CA 1
ATOM 651 C C . HIS A 1 89 ? 10.813 16.318 -41.668 1.00 49.81 89 HIS A C 1
ATOM 653 O O . HIS A 1 89 ? 11.419 17.314 -41.275 1.00 49.81 89 HIS A O 1
ATOM 659 N N . ALA A 1 90 ? 10.296 15.444 -40.803 1.00 56.44 90 ALA A N 1
ATOM 660 C CA . ALA A 1 90 ? 10.467 15.537 -39.362 1.00 56.44 90 ALA A CA 1
ATOM 661 C C . ALA A 1 90 ? 11.756 14.802 -38.973 1.00 56.44 90 ALA A C 1
ATOM 663 O O . ALA A 1 90 ? 11.872 13.590 -39.149 1.00 56.44 90 ALA A O 1
ATOM 664 N N . GLY A 1 91 ? 12.749 15.548 -38.487 1.00 62.72 91 GLY A N 1
ATOM 665 C CA . GLY A 1 91 ? 13.960 14.957 -37.922 1.00 62.72 91 GLY A CA 1
ATOM 666 C C . GLY A 1 91 ? 13.636 14.050 -36.730 1.00 62.72 91 GLY A C 1
ATOM 667 O O . GLY A 1 91 ? 12.673 14.296 -36.005 1.00 62.72 91 GLY A O 1
ATOM 668 N N . SER A 1 92 ? 14.460 13.016 -36.534 1.00 73.56 92 SER A N 1
ATOM 669 C CA . SER A 1 92 ? 14.367 12.100 -35.389 1.00 73.56 92 SER A CA 1
ATOM 670 C C . SER A 1 92 ? 14.319 12.874 -34.069 1.00 73.56 92 SER A C 1
ATOM 672 O O . SER A 1 92 ? 15.088 13.818 -33.867 1.00 73.56 92 SER A O 1
ATOM 674 N N . LYS A 1 93 ? 13.431 12.468 -33.154 1.00 80.62 93 LYS A N 1
ATOM 675 C CA . LYS A 1 93 ? 13.359 13.042 -31.795 1.00 80.62 93 LYS A CA 1
ATOM 676 C C . LYS A 1 93 ? 14.412 12.446 -30.855 1.00 80.62 93 LYS A C 1
ATOM 678 O O . LYS A 1 93 ? 14.533 12.881 -29.709 1.00 80.62 93 LYS A O 1
ATOM 683 N N . LEU A 1 94 ? 15.148 11.438 -31.319 1.00 81.31 94 LEU A N 1
ATOM 684 C CA . LEU A 1 94 ? 16.215 10.771 -30.584 1.00 81.31 94 LEU A CA 1
ATOM 685 C C . LEU A 1 94 ? 17.546 11.513 -30.763 1.00 81.31 94 LEU A C 1
ATOM 687 O O . LEU A 1 94 ? 17.742 12.264 -31.717 1.00 81.31 94 LEU A O 1
ATOM 691 N N . ASN A 1 95 ? 18.492 11.283 -29.850 1.00 85.06 95 ASN A N 1
ATOM 692 C CA . ASN A 1 95 ? 19.864 11.734 -30.078 1.00 85.06 95 ASN A CA 1
ATOM 693 C C . ASN A 1 95 ? 20.546 10.841 -31.135 1.00 85.06 95 ASN A C 1
ATOM 695 O O . ASN A 1 95 ? 20.005 9.806 -31.524 1.00 85.06 95 ASN A O 1
ATOM 699 N N . ALA A 1 96 ? 21.739 11.224 -31.600 1.00 84.94 96 ALA A N 1
ATOM 700 C CA . ALA A 1 96 ? 22.439 10.495 -32.664 1.00 84.94 96 ALA A CA 1
ATOM 701 C C . ALA A 1 96 ? 22.600 8.992 -32.353 1.00 84.94 96 ALA A C 1
ATOM 703 O O . ALA A 1 96 ? 22.252 8.152 -33.178 1.00 84.94 96 ALA A O 1
ATOM 704 N N . THR A 1 97 ? 23.037 8.665 -31.134 1.00 85.06 97 THR A N 1
ATOM 705 C CA . THR A 1 97 ? 23.214 7.283 -30.664 1.00 85.06 97 THR A CA 1
ATOM 706 C C . THR A 1 97 ? 21.894 6.515 -30.600 1.00 85.06 97 THR A C 1
ATOM 708 O O . THR A 1 97 ? 21.818 5.372 -31.034 1.00 85.06 97 THR A O 1
ATOM 711 N N . GLY A 1 98 ? 20.828 7.132 -30.095 1.00 84.00 98 GLY A N 1
ATOM 712 C CA . GLY A 1 98 ? 19.510 6.514 -30.010 1.00 84.00 98 GLY A CA 1
ATOM 713 C C . GLY A 1 98 ? 18.899 6.271 -31.375 1.00 84.00 98 GLY A C 1
ATOM 714 O O . GLY A 1 98 ? 18.304 5.224 -31.595 1.00 84.00 98 GLY A O 1
ATOM 715 N N . ASN A 1 99 ? 19.091 7.196 -32.311 1.00 85.62 99 ASN A N 1
ATOM 716 C CA . ASN A 1 99 ? 18.631 7.019 -33.679 1.00 85.62 99 ASN A CA 1
ATOM 717 C C . ASN A 1 99 ? 19.341 5.847 -34.376 1.00 85.62 99 ASN A C 1
ATOM 719 O O . ASN A 1 99 ? 18.707 5.082 -35.099 1.00 85.62 99 ASN A O 1
ATOM 723 N N . GLU A 1 100 ? 20.641 5.680 -34.131 1.00 85.00 100 GLU A N 1
ATOM 724 C CA . GLU A 1 100 ? 21.426 4.553 -34.641 1.00 85.00 100 GLU A CA 1
ATOM 725 C C . GLU A 1 100 ? 20.987 3.223 -34.013 1.00 85.00 100 GLU A C 1
ATOM 727 O O . GLU A 1 100 ? 20.714 2.268 -34.731 1.00 85.00 100 GLU A O 1
ATOM 732 N N . ILE A 1 101 ? 20.841 3.153 -32.688 1.00 84.81 101 ILE A N 1
ATOM 733 C CA . ILE A 1 101 ? 20.450 1.913 -31.999 1.00 84.81 101 ILE A CA 1
ATOM 734 C C . ILE A 1 101 ? 19.018 1.503 -32.371 1.00 84.81 101 ILE A C 1
ATOM 736 O O . ILE A 1 101 ? 18.767 0.344 -32.692 1.00 84.81 101 ILE A O 1
ATOM 740 N N . MET A 1 102 ? 18.076 2.448 -32.352 1.00 85.50 102 MET A N 1
ATOM 741 C CA . MET A 1 102 ? 16.643 2.158 -32.484 1.00 85.50 102 MET A CA 1
ATOM 742 C C . MET A 1 102 ? 16.171 2.001 -33.932 1.00 85.50 102 MET A C 1
ATOM 744 O O . MET A 1 102 ? 15.027 1.614 -34.152 1.00 85.50 102 MET A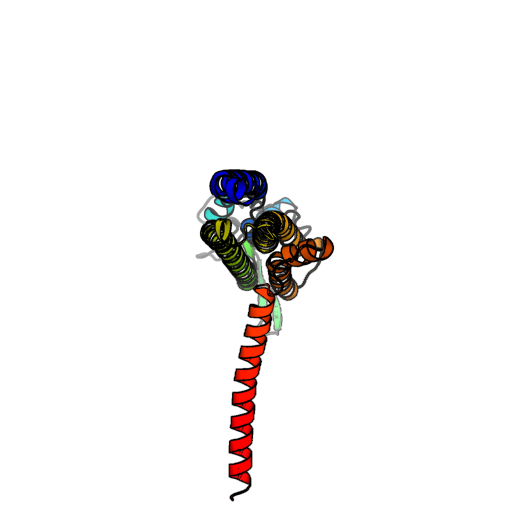 O 1
ATOM 748 N N . SER A 1 103 ? 17.030 2.280 -34.916 1.00 85.19 103 SER A N 1
ATOM 749 C CA . SER A 1 103 ? 16.776 1.958 -36.328 1.00 85.19 103 SER A CA 1
ATOM 750 C C . SER A 1 103 ? 17.132 0.515 -36.686 1.00 85.19 103 SER A C 1
ATOM 752 O O . SER A 1 103 ? 16.834 0.074 -37.793 1.00 85.19 103 SER A O 1
ATOM 754 N N . HIS A 1 104 ? 17.721 -0.240 -35.758 1.00 86.69 104 HIS A N 1
ATOM 755 C CA . HIS A 1 104 ? 18.168 -1.599 -36.006 1.00 86.69 104 HIS A CA 1
ATOM 756 C C . HIS A 1 104 ? 17.494 -2.622 -35.082 1.00 86.69 104 HIS A C 1
ATOM 758 O O . HIS A 1 104 ? 17.214 -2.376 -33.907 1.00 86.69 104 HIS A O 1
ATOM 764 N N . GLN A 1 105 ? 17.283 -3.827 -35.609 1.00 85.25 105 GLN A N 1
ATOM 765 C CA . GLN A 1 105 ? 16.786 -4.984 -34.874 1.00 85.25 105 GLN A CA 1
ATOM 766 C C . GLN A 1 105 ? 17.745 -6.162 -35.011 1.00 85.25 105 GLN A C 1
ATOM 768 O O . GLN A 1 105 ? 18.238 -6.465 -36.096 1.00 85.25 105 GLN A O 1
ATOM 773 N N . LEU A 1 106 ? 17.970 -6.882 -33.915 1.00 84.50 106 LEU A N 1
ATOM 774 C CA . LEU A 1 106 ? 18.660 -8.167 -33.960 1.00 84.50 106 LEU A CA 1
ATOM 775 C C . LEU A 1 106 ? 17.694 -9.253 -34.430 1.00 84.50 106 LEU A C 1
ATOM 777 O O . LEU A 1 106 ? 16.657 -9.491 -33.813 1.00 84.50 106 LEU A O 1
ATOM 781 N N . THR A 1 107 ? 18.054 -9.940 -35.511 1.00 84.38 107 THR A N 1
ATOM 782 C CA . THR A 1 107 ? 17.300 -11.085 -36.027 1.00 84.38 107 THR A CA 1
ATOM 783 C C . THR A 1 107 ? 18.203 -12.305 -36.126 1.00 84.38 107 THR A C 1
ATOM 785 O O . THR A 1 107 ? 19.353 -12.200 -36.543 1.00 84.38 107 THR A O 1
ATOM 788 N N . MET A 1 108 ? 17.707 -13.464 -35.698 1.00 85.25 108 MET A N 1
ATOM 789 C CA . MET A 1 108 ? 18.444 -14.721 -35.816 1.00 85.25 108 MET A CA 1
ATOM 790 C C . MET A 1 108 ? 18.298 -15.241 -37.247 1.00 85.25 108 MET A C 1
ATOM 792 O O . MET A 1 108 ? 17.184 -15.478 -37.717 1.00 85.25 108 MET A O 1
ATOM 796 N N . GLY A 1 109 ? 19.421 -15.368 -37.948 1.00 82.44 109 GLY A N 1
ATOM 797 C CA . GLY A 1 109 ? 19.479 -15.960 -39.277 1.00 82.44 109 GLY A CA 1
ATOM 798 C C . GLY A 1 109 ? 19.224 -17.467 -39.236 1.00 82.44 109 GLY A C 1
ATOM 799 O O . GLY A 1 109 ? 19.315 -18.109 -38.189 1.00 82.44 109 GLY A O 1
ATOM 800 N N . GLY A 1 110 ? 18.935 -18.056 -40.399 1.00 80.88 110 GLY A N 1
ATOM 801 C CA . GLY A 1 110 ? 18.768 -19.512 -40.533 1.00 80.88 110 GLY A CA 1
ATOM 802 C C . GLY A 1 110 ? 20.038 -20.319 -40.219 1.00 80.88 110 GLY A C 1
ATOM 803 O O . GLY A 1 110 ? 19.966 -21.527 -40.027 1.00 80.88 110 GLY A O 1
ATOM 804 N N . ASP A 1 111 ? 21.188 -19.651 -40.128 1.00 83.25 111 ASP A N 1
ATOM 805 C CA . ASP A 1 111 ? 22.483 -20.183 -39.694 1.00 83.25 111 ASP A CA 1
ATOM 806 C C . ASP A 1 111 ? 22.673 -20.160 -38.164 1.00 83.25 111 ASP A C 1
ATOM 808 O O . ASP A 1 111 ? 23.727 -20.543 -37.656 1.00 83.25 111 ASP A O 1
ATOM 812 N N . GLY A 1 112 ? 21.667 -19.687 -37.424 1.00 84.94 112 GLY A N 1
ATOM 813 C CA . GLY A 1 112 ? 21.690 -19.557 -35.974 1.00 84.94 112 GLY A CA 1
ATOM 814 C C . GLY A 1 112 ? 22.525 -18.389 -35.446 1.00 84.94 112 GLY A C 1
ATOM 815 O O . GLY A 1 112 ? 22.689 -18.271 -34.232 1.00 84.94 112 GLY A O 1
ATOM 816 N N . LYS A 1 113 ? 23.045 -17.514 -36.319 1.00 88.88 113 LYS A N 1
ATOM 817 C CA . LYS A 1 113 ? 23.788 -16.311 -35.920 1.00 88.88 113 LYS A CA 1
ATOM 818 C C . LYS A 1 113 ? 22.864 -15.098 -35.874 1.00 88.88 113 LYS A C 1
ATOM 820 O O . LYS A 1 113 ? 21.928 -14.979 -36.661 1.00 88.88 113 LYS A O 1
ATOM 825 N N . TYR A 1 114 ? 23.141 -14.171 -34.962 1.00 86.44 114 TYR A N 1
ATOM 826 C CA . TYR A 1 114 ? 22.435 -12.892 -34.918 1.00 86.44 114 TYR A CA 1
ATOM 827 C C . TYR A 1 114 ? 22.953 -11.966 -36.017 1.00 86.44 114 TYR A C 1
ATOM 829 O O . TYR A 1 114 ? 24.159 -11.767 -36.155 1.00 86.44 114 TYR A O 1
ATOM 837 N N . GLN A 1 115 ? 22.032 -11.389 -36.779 1.00 87.12 115 GLN A N 1
ATOM 838 C CA . GLN A 1 115 ? 22.300 -10.391 -37.803 1.00 87.12 115 GLN A CA 1
ATOM 839 C C . GLN A 1 115 ? 21.514 -9.123 -37.486 1.00 87.12 115 GLN A C 1
ATOM 841 O O . GLN A 1 115 ? 20.368 -9.181 -37.025 1.00 87.12 115 GLN A O 1
ATOM 846 N N . LEU A 1 116 ? 22.143 -7.978 -37.736 1.00 85.81 116 LEU A N 1
ATOM 847 C CA . LEU A 1 116 ? 21.512 -6.678 -37.589 1.00 85.81 116 LEU A CA 1
ATOM 848 C C . LEU A 1 116 ? 20.659 -6.400 -38.831 1.00 85.81 116 LEU A C 1
ATOM 850 O O . LEU A 1 116 ? 21.149 -6.480 -39.956 1.00 85.81 116 LEU A O 1
ATOM 854 N N . ARG A 1 117 ? 19.379 -6.111 -38.625 1.00 83.56 117 ARG A N 1
ATOM 855 C CA . ARG A 1 117 ? 18.407 -5.793 -39.670 1.00 83.56 117 ARG A CA 1
ATOM 856 C C . ARG A 1 117 ? 17.973 -4.341 -39.517 1.00 83.56 117 ARG A C 1
ATOM 858 O O . ARG A 1 117 ? 17.619 -3.936 -38.414 1.00 83.56 117 ARG A O 1
ATOM 865 N N . ASP A 1 118 ? 17.967 -3.596 -40.615 1.00 82.62 118 ASP A N 1
ATOM 866 C CA . ASP A 1 118 ? 17.392 -2.251 -40.657 1.00 82.62 118 ASP A CA 1
ATOM 867 C C . ASP A 1 118 ? 15.864 -2.333 -40.509 1.00 82.62 118 ASP A C 1
ATOM 869 O O . ASP A 1 118 ? 15.202 -3.159 -41.147 1.00 82.62 118 ASP A O 1
ATOM 873 N N . MET A 1 119 ? 15.314 -1.519 -39.614 1.00 77.25 119 MET A N 1
ATOM 874 C CA . MET A 1 119 ? 13.884 -1.462 -39.315 1.00 77.25 119 MET A CA 1
ATOM 875 C C . MET A 1 119 ? 13.130 -0.478 -40.211 1.00 77.25 119 MET A C 1
ATOM 877 O O . MET A 1 119 ? 11.895 -0.476 -40.209 1.00 77.25 119 MET A O 1
ATOM 881 N N . LYS A 1 120 ? 13.847 0.338 -40.990 1.00 73.62 120 LYS A N 1
ATOM 882 C CA . LYS A 1 120 ? 13.252 1.249 -41.966 1.00 73.62 120 LYS A CA 1
ATOM 883 C C . LYS A 1 120 ? 12.957 0.488 -43.251 1.00 73.62 120 LYS A C 1
ATOM 885 O O . LYS A 1 120 ? 13.868 0.025 -43.937 1.00 73.62 120 LYS A O 1
ATOM 890 N N . ALA A 1 121 ? 11.679 0.360 -43.598 1.00 66.38 121 ALA A N 1
ATOM 891 C CA . ALA A 1 121 ? 11.269 -0.206 -44.877 1.00 66.38 121 ALA A CA 1
ATOM 892 C C . ALA A 1 121 ? 10.568 0.849 -45.733 1.00 66.38 121 ALA A C 1
ATOM 894 O O . ALA A 1 121 ? 9.880 1.732 -45.235 1.00 66.38 121 ALA A O 1
ATOM 895 N N . PHE A 1 122 ? 10.692 0.710 -47.054 1.00 62.84 122 PHE A N 1
ATOM 896 C CA . PHE A 1 122 ? 10.216 1.693 -48.034 1.00 62.84 122 PHE A CA 1
ATOM 897 C C . PHE A 1 122 ? 8.721 2.059 -47.906 1.00 62.84 122 PHE A C 1
ATOM 899 O O . PHE A 1 122 ? 8.328 3.163 -48.267 1.00 62.84 122 PHE A O 1
ATOM 906 N N . PHE A 1 123 ? 7.887 1.146 -47.394 1.00 58.66 123 PHE A N 1
ATOM 907 C CA . PHE A 1 123 ? 6.437 1.340 -47.245 1.00 58.66 123 PHE A CA 1
ATOM 908 C C . PHE A 1 123 ? 5.933 1.265 -45.796 1.00 58.66 123 PHE A C 1
ATOM 910 O O . PHE A 1 123 ? 4.749 1.499 -45.564 1.00 58.66 123 PHE A O 1
ATOM 917 N N . HIS A 1 124 ? 6.783 0.904 -44.830 1.00 58.78 124 HIS A N 1
ATOM 918 C CA . HIS A 1 124 ? 6.372 0.762 -43.435 1.00 58.78 124 HIS A CA 1
ATOM 919 C C . HIS A 1 124 ? 7.585 0.833 -42.509 1.00 58.78 124 HIS A C 1
ATOM 921 O O . HIS A 1 124 ? 8.459 -0.030 -42.565 1.00 58.78 124 HIS A O 1
ATOM 927 N N . ASP A 1 125 ? 7.618 1.818 -41.621 1.00 67.12 125 ASP A N 1
ATOM 928 C CA . ASP A 1 125 ? 8.623 1.843 -40.565 1.00 67.12 125 ASP A CA 1
ATOM 929 C C . ASP A 1 125 ? 8.190 0.889 -39.454 1.00 67.12 125 ASP A C 1
ATOM 931 O O . ASP A 1 125 ? 7.035 0.891 -39.016 1.00 67.12 125 ASP A O 1
ATOM 935 N N . ILE A 1 126 ? 9.107 0.029 -39.021 1.00 70.00 126 ILE A N 1
ATOM 936 C CA . ILE A 1 126 ? 8.948 -0.715 -37.777 1.00 70.00 126 ILE A CA 1
ATOM 937 C C . ILE A 1 126 ? 9.623 0.139 -36.706 1.00 70.00 126 ILE A C 1
ATOM 939 O O . ILE A 1 126 ? 10.800 0.469 -36.820 1.00 70.00 126 ILE A O 1
ATOM 943 N N . ALA A 1 127 ? 8.877 0.517 -35.674 1.00 80.81 127 ALA A N 1
ATOM 944 C CA . ALA A 1 127 ? 9.387 1.337 -34.585 1.00 80.81 127 ALA A CA 1
ATOM 945 C C . ALA A 1 127 ? 9.251 0.599 -33.256 1.00 80.81 127 ALA A C 1
ATOM 947 O O . ALA A 1 127 ? 8.293 -0.142 -33.026 1.00 80.81 127 ALA A O 1
ATOM 948 N N . TYR A 1 128 ? 10.217 0.812 -32.367 1.00 85.94 128 TYR A N 1
ATOM 949 C CA . TYR A 1 128 ? 10.105 0.351 -30.990 1.00 85.94 128 TYR A CA 1
ATOM 950 C C . TYR A 1 128 ? 9.121 1.225 -30.213 1.00 85.94 128 TYR A C 1
ATOM 952 O O . TYR A 1 128 ? 9.060 2.440 -30.408 1.00 85.94 128 TYR A O 1
ATOM 960 N N . TYR A 1 129 ? 8.396 0.614 -29.282 1.00 89.75 129 TYR A N 1
ATOM 961 C CA . TYR A 1 129 ? 7.603 1.349 -28.301 1.00 89.75 129 TYR A CA 1
ATOM 962 C C . TYR A 1 129 ? 8.505 2.183 -27.393 1.00 89.75 129 TYR A C 1
ATOM 964 O O . TYR A 1 129 ? 9.602 1.760 -27.032 1.00 89.75 129 TYR A O 1
ATOM 972 N N . ARG A 1 130 ? 8.029 3.362 -26.996 1.00 90.12 130 ARG A N 1
ATOM 973 C CA . ARG A 1 130 ? 8.713 4.266 -26.069 1.00 90.12 130 ARG A CA 1
ATOM 974 C C . ARG A 1 130 ? 8.805 3.699 -24.660 1.00 90.12 130 ARG A C 1
ATOM 976 O O . ARG A 1 130 ? 9.778 3.966 -23.957 1.00 90.12 130 ARG A O 1
ATOM 983 N N . TYR A 1 131 ? 7.795 2.948 -24.241 1.00 89.69 131 TYR A N 1
ATOM 984 C CA . TYR A 1 131 ? 7.693 2.433 -22.885 1.00 89.69 131 TYR A CA 1
ATOM 985 C C . TYR A 1 131 ? 8.029 0.945 -22.849 1.00 89.69 131 TYR A C 1
ATOM 987 O O . TYR A 1 131 ? 7.373 0.127 -23.489 1.00 89.69 131 TYR A O 1
ATOM 995 N N . SER A 1 132 ? 9.041 0.591 -22.057 1.00 86.94 132 SER A N 1
ATOM 996 C CA . SER A 1 132 ? 9.330 -0.799 -21.704 1.00 86.94 132 SER A CA 1
ATOM 997 C C . SER A 1 132 ? 8.740 -1.081 -20.329 1.00 86.94 132 SER A C 1
ATOM 999 O O . SER A 1 132 ? 9.103 -0.420 -19.355 1.00 86.94 132 SER A O 1
ATOM 1001 N N . PHE A 1 133 ? 7.803 -2.020 -20.237 1.00 84.19 133 PHE A N 1
ATOM 1002 C CA . PHE A 1 133 ? 7.117 -2.339 -18.988 1.00 84.19 133 PHE A CA 1
ATOM 1003 C C . PHE A 1 133 ? 6.791 -3.828 -18.887 1.00 84.19 133 PHE A C 1
ATOM 1005 O O . PHE A 1 133 ? 6.764 -4.550 -19.884 1.00 84.19 133 PHE A O 1
ATOM 1012 N N . HIS A 1 134 ? 6.527 -4.284 -17.663 1.00 81.62 134 HIS A N 1
ATOM 1013 C CA . HIS A 1 134 ? 6.181 -5.673 -17.378 1.00 81.62 134 HIS A CA 1
ATOM 1014 C C . HIS A 1 134 ? 4.680 -5.809 -17.057 1.00 81.62 134 HIS A C 1
ATOM 1016 O O . HIS A 1 134 ? 4.316 -5.799 -15.879 1.00 81.62 134 HIS A O 1
ATOM 1022 N N . PRO A 1 135 ? 3.792 -5.985 -18.061 1.00 78.69 135 PRO A N 1
ATOM 1023 C CA . PRO A 1 135 ? 2.335 -5.901 -17.888 1.00 78.69 135 PRO A CA 1
ATOM 1024 C C . PRO A 1 135 ? 1.796 -6.824 -16.794 1.00 78.69 135 PRO A C 1
ATOM 1026 O O . PRO A 1 135 ? 0.994 -6.410 -15.960 1.00 78.69 135 PRO A O 1
ATOM 1029 N N . TYR A 1 136 ? 2.258 -8.075 -16.773 1.00 77.62 136 TYR A N 1
ATOM 1030 C CA . TYR A 1 136 ? 1.792 -9.066 -15.807 1.00 77.62 136 TYR A CA 1
ATOM 1031 C C . TYR A 1 136 ? 2.227 -8.732 -14.379 1.00 77.62 136 TYR A C 1
ATOM 1033 O O . TYR A 1 136 ? 1.438 -8.884 -13.452 1.00 77.62 136 TYR A O 1
ATOM 1041 N N . LEU A 1 137 ? 3.455 -8.245 -14.196 1.00 77.44 137 LEU A N 1
ATOM 1042 C CA . LEU A 1 137 ? 3.978 -7.888 -12.876 1.00 77.44 137 LEU A CA 1
ATOM 1043 C C . LEU A 1 137 ? 3.255 -6.666 -12.316 1.00 77.44 137 LEU A C 1
ATOM 1045 O O . LEU A 1 137 ? 2.729 -6.727 -11.206 1.00 77.44 137 LEU A O 1
ATOM 1049 N N . THR A 1 138 ? 3.106 -5.616 -13.128 1.00 81.25 138 THR A N 1
ATOM 1050 C CA . THR A 1 138 ? 2.314 -4.434 -12.765 1.00 81.25 138 THR A CA 1
ATOM 1051 C C . THR A 1 138 ? 0.879 -4.816 -12.405 1.00 81.25 138 THR A C 1
ATOM 1053 O O . THR A 1 138 ? 0.343 -4.340 -11.406 1.00 81.25 138 THR A O 1
ATOM 1056 N N . PHE A 1 139 ? 0.259 -5.709 -13.183 1.00 83.62 139 PHE A N 1
ATOM 1057 C CA . PHE A 1 139 ? -1.087 -6.202 -12.905 1.00 83.62 139 PHE A CA 1
ATOM 1058 C C . PHE A 1 139 ? -1.176 -6.922 -11.553 1.00 83.62 139 PHE A C 1
ATOM 1060 O O . PHE A 1 139 ? -2.064 -6.609 -10.762 1.00 83.62 139 PHE A O 1
ATOM 1067 N N . PHE A 1 140 ? -0.265 -7.856 -11.256 1.00 79.88 140 PHE A N 1
ATOM 1068 C CA . PHE A 1 140 ? -0.287 -8.594 -9.989 1.00 79.88 140 PHE A CA 1
ATOM 1069 C C . PHE A 1 140 ? -0.033 -7.695 -8.774 1.00 79.88 140 PHE A C 1
ATOM 1071 O O . PHE A 1 140 ? -0.683 -7.880 -7.744 1.00 79.88 140 PHE A O 1
ATOM 1078 N N . GLU A 1 141 ? 0.846 -6.697 -8.886 1.00 77.25 141 GLU A N 1
ATOM 1079 C CA . GLU A 1 141 ? 1.099 -5.729 -7.813 1.00 77.25 141 GLU A CA 1
ATOM 1080 C C . GLU A 1 141 ? -0.109 -4.824 -7.554 1.00 77.25 141 GLU A C 1
ATOM 1082 O O . GLU A 1 141 ? -0.514 -4.650 -6.401 1.00 77.25 141 GLU A O 1
ATOM 1087 N N . LEU A 1 142 ? -0.739 -4.304 -8.614 1.00 83.44 142 LEU A N 1
ATOM 1088 C CA . LEU A 1 142 ? -1.980 -3.536 -8.499 1.00 83.44 142 LEU A CA 1
ATOM 1089 C C . LEU A 1 142 ? -3.108 -4.393 -7.916 1.00 83.44 142 LEU A C 1
ATOM 1091 O O . LEU A 1 142 ? -3.818 -3.936 -7.025 1.00 83.44 142 LEU A O 1
ATOM 1095 N N . PHE A 1 143 ? -3.237 -5.647 -8.350 1.00 81.81 143 PHE A N 1
ATOM 1096 C CA . PHE A 1 143 ? -4.240 -6.576 -7.835 1.00 81.81 143 PHE A CA 1
ATOM 1097 C C . PHE A 1 143 ? -4.034 -6.886 -6.345 1.00 81.81 143 PHE A C 1
ATOM 1099 O O . PHE A 1 143 ? -4.982 -6.827 -5.557 1.00 81.81 143 PHE A O 1
ATOM 1106 N N . ALA A 1 144 ? -2.793 -7.154 -5.925 1.00 78.12 144 ALA A N 1
ATOM 1107 C CA . ALA A 1 144 ? -2.448 -7.352 -4.519 1.00 78.12 144 ALA A CA 1
ATOM 1108 C C . ALA A 1 144 ? -2.743 -6.096 -3.682 1.00 78.12 144 ALA A C 1
ATOM 1110 O O . ALA A 1 144 ? -3.303 -6.197 -2.587 1.00 78.12 144 ALA A O 1
ATOM 1111 N N . PHE A 1 145 ? -2.428 -4.911 -4.213 1.00 79.25 145 PHE A N 1
ATOM 1112 C CA . PHE A 1 145 ? -2.759 -3.636 -3.583 1.00 79.25 145 PHE A CA 1
ATOM 1113 C C . PHE A 1 145 ? -4.279 -3.430 -3.461 1.00 79.25 145 PHE A C 1
ATOM 1115 O O . PHE A 1 145 ? -4.760 -3.029 -2.401 1.00 79.25 145 PHE A O 1
ATOM 1122 N N . THR A 1 146 ? -5.064 -3.771 -4.486 1.00 81.81 146 THR A N 1
ATOM 1123 C CA . THR A 1 146 ? -6.533 -3.722 -4.430 1.00 81.81 146 THR A CA 1
ATOM 1124 C C . THR A 1 146 ? -7.087 -4.632 -3.335 1.00 81.81 146 THR A C 1
ATOM 1126 O O . THR A 1 146 ? -7.911 -4.184 -2.537 1.00 81.81 146 THR A O 1
ATOM 1129 N N . ILE A 1 147 ? -6.612 -5.880 -3.240 1.00 78.56 147 ILE A N 1
ATOM 1130 C CA . ILE A 1 147 ? -7.015 -6.801 -2.164 1.00 78.56 147 ILE A CA 1
ATOM 1131 C C . ILE A 1 147 ? -6.687 -6.197 -0.795 1.00 78.56 147 ILE A C 1
ATOM 1133 O O . ILE A 1 147 ? -7.532 -6.216 0.100 1.00 78.56 147 ILE A O 1
ATOM 1137 N N . ALA A 1 148 ? -5.493 -5.623 -0.634 1.00 77.75 148 ALA A N 1
ATOM 1138 C CA . ALA A 1 148 ? -5.087 -4.978 0.610 1.00 77.75 148 ALA A CA 1
ATOM 1139 C C . ALA A 1 148 ? -6.065 -3.869 1.025 1.00 77.75 148 ALA A C 1
ATOM 1141 O O . ALA A 1 148 ? -6.537 -3.853 2.161 1.00 77.75 148 ALA A O 1
ATOM 1142 N N . ILE A 1 149 ? -6.423 -2.983 0.092 1.00 78.12 149 ILE A N 1
ATOM 1143 C CA . ILE A 1 149 ? -7.369 -1.888 0.336 1.00 78.12 149 ILE A CA 1
ATOM 1144 C C . ILE A 1 149 ? -8.765 -2.414 0.692 1.00 78.12 149 ILE A C 1
ATOM 1146 O O . ILE A 1 149 ? -9.374 -1.913 1.638 1.00 78.12 149 ILE A O 1
ATOM 1150 N N . ILE A 1 150 ? -9.255 -3.458 0.015 1.00 80.19 150 ILE A N 1
ATOM 1151 C CA . ILE A 1 150 ? -10.542 -4.094 0.346 1.00 80.19 150 ILE A CA 1
ATOM 1152 C C . ILE A 1 150 ? -10.539 -4.613 1.789 1.00 80.19 150 ILE A C 1
ATOM 1154 O O . ILE A 1 150 ? -11.490 -4.377 2.536 1.00 80.19 150 ILE A O 1
ATOM 1158 N N . LEU A 1 151 ? -9.466 -5.282 2.216 1.00 78.69 151 LEU A N 1
ATOM 1159 C CA . LEU A 1 151 ? -9.368 -5.812 3.577 1.00 78.69 151 LEU A CA 1
ATOM 1160 C C . LEU A 1 151 ? -9.345 -4.703 4.638 1.00 78.69 151 LEU A C 1
ATOM 1162 O O . LEU A 1 151 ? -9.945 -4.857 5.704 1.00 78.69 151 LEU A O 1
ATOM 1166 N N . VAL A 1 152 ? -8.694 -3.577 4.344 1.00 78.62 152 VAL A N 1
ATOM 1167 C CA . VAL A 1 152 ? -8.698 -2.399 5.223 1.00 78.62 152 VAL A CA 1
ATOM 1168 C C . VAL A 1 152 ? -10.091 -1.798 5.322 1.00 78.62 152 VAL A C 1
ATOM 1170 O O . VAL A 1 152 ? -10.544 -1.513 6.428 1.00 78.62 152 VAL A O 1
ATOM 1173 N N . ILE A 1 153 ? -10.787 -1.644 4.193 1.00 80.94 153 ILE A N 1
ATOM 1174 C CA . ILE A 1 153 ? -12.167 -1.149 4.170 1.00 80.94 153 ILE A CA 1
ATOM 1175 C C . ILE A 1 153 ? -13.048 -2.032 5.060 1.00 80.94 153 ILE A C 1
ATOM 1177 O O . ILE A 1 153 ? -13.744 -1.518 5.934 1.00 80.94 153 ILE A O 1
ATOM 1181 N N . ILE A 1 154 ? -12.969 -3.358 4.902 1.00 81.81 154 ILE A N 1
ATOM 1182 C CA . ILE A 1 154 ? -13.718 -4.308 5.735 1.00 81.81 154 ILE A CA 1
ATOM 1183 C C . ILE A 1 154 ? -13.377 -4.117 7.217 1.00 81.81 154 ILE A C 1
ATOM 1185 O O . ILE A 1 154 ? -14.281 -4.043 8.047 1.00 81.81 154 ILE A O 1
ATOM 1189 N N . LYS A 1 155 ? -12.090 -3.994 7.567 1.00 81.88 155 LYS A N 1
ATOM 1190 C CA . LYS A 1 155 ? -11.653 -3.775 8.954 1.00 81.88 155 LYS A CA 1
ATOM 1191 C C . LYS A 1 155 ? -12.237 -2.487 9.542 1.00 81.88 155 LYS A C 1
ATOM 1193 O O . LYS A 1 155 ? -12.719 -2.514 10.672 1.00 81.88 155 LYS A O 1
ATOM 1198 N N . VAL A 1 156 ? -12.237 -1.395 8.779 1.00 83.75 156 VAL A N 1
ATOM 1199 C CA . VAL A 1 156 ? -12.831 -0.112 9.185 1.00 83.75 156 VAL A CA 1
ATOM 1200 C C . VAL A 1 156 ? -14.338 -0.252 9.408 1.00 83.75 156 VAL A C 1
ATOM 1202 O O . VAL A 1 156 ? -14.825 0.147 10.464 1.00 83.75 156 VAL A O 1
ATOM 1205 N N . PHE A 1 157 ? -15.072 -0.871 8.476 1.00 82.62 157 PHE A N 1
ATOM 1206 C CA . PHE A 1 157 ? -16.514 -1.104 8.631 1.00 82.62 157 PHE A CA 1
ATOM 1207 C C . PHE A 1 157 ? -16.839 -1.949 9.862 1.00 82.62 157 PHE A C 1
ATOM 1209 O O . PHE A 1 157 ? -17.740 -1.596 10.621 1.00 82.62 157 PHE A O 1
ATOM 1216 N N . VAL A 1 158 ? -16.092 -3.032 10.094 1.00 84.75 158 VAL A N 1
ATOM 1217 C CA . VAL A 1 158 ? -16.277 -3.877 11.281 1.00 84.75 158 VAL A CA 1
ATOM 1218 C C . VAL A 1 158 ? -16.068 -3.066 12.558 1.00 84.75 158 VAL A C 1
ATOM 1220 O O . VAL A 1 158 ? -16.904 -3.137 13.451 1.00 84.75 158 VAL A O 1
ATOM 1223 N N . SER A 1 159 ? -15.030 -2.231 12.631 1.00 86.00 159 SER A N 1
ATOM 1224 C CA . SER A 1 159 ? -14.794 -1.385 13.806 1.00 86.00 159 SER A CA 1
ATOM 1225 C C . SER A 1 159 ? -15.872 -0.313 14.015 1.00 86.00 159 SER A C 1
ATOM 1227 O O . SER A 1 159 ? -16.235 -0.035 15.155 1.00 86.00 159 SER A O 1
ATOM 1229 N N . ILE A 1 160 ? -16.445 0.254 12.948 1.00 85.19 160 ILE A N 1
ATOM 1230 C CA . ILE A 1 160 ? -17.591 1.177 13.060 1.00 85.19 160 ILE A CA 1
ATOM 1231 C C . ILE A 1 160 ? -18.831 0.443 13.596 1.00 85.19 160 ILE A C 1
ATOM 1233 O O . ILE A 1 160 ? -19.513 0.954 14.486 1.00 85.19 160 ILE A O 1
ATOM 1237 N N . MET A 1 161 ? -19.105 -0.767 13.100 1.00 84.94 161 MET A N 1
ATOM 1238 C CA . MET A 1 161 ? -20.209 -1.601 13.589 1.00 84.94 161 MET A CA 1
ATOM 1239 C C . MET A 1 161 ? -20.013 -2.010 15.056 1.00 84.94 161 MET A C 1
ATOM 1241 O O . MET A 1 161 ? -20.970 -1.971 15.827 1.00 84.94 161 MET A O 1
ATOM 1245 N N . GLU A 1 162 ? -18.784 -2.348 15.463 1.00 86.19 162 GLU A N 1
ATOM 1246 C CA . GLU A 1 162 ? -18.429 -2.622 16.862 1.00 86.19 162 GLU A CA 1
ATOM 1247 C C . GLU A 1 162 ? -18.718 -1.411 17.756 1.00 86.19 162 GLU A C 1
ATOM 1249 O O . GLU A 1 162 ? -19.374 -1.565 18.786 1.00 86.19 162 GLU A O 1
ATOM 1254 N N . ILE A 1 163 ? -18.303 -0.204 17.346 1.00 88.00 163 ILE A N 1
ATOM 1255 C CA . ILE A 1 163 ? -18.598 1.043 18.071 1.00 88.00 163 ILE A CA 1
ATOM 1256 C C . ILE A 1 163 ? -20.111 1.216 18.233 1.00 88.00 163 ILE A C 1
ATOM 1258 O O . ILE A 1 163 ? -20.586 1.377 19.356 1.00 88.00 163 ILE A O 1
ATOM 1262 N N . GLY A 1 164 ? -20.875 1.127 17.139 1.00 84.44 164 GLY A N 1
ATOM 1263 C CA . GLY A 1 164 ? -22.331 1.287 17.175 1.00 84.44 164 GLY A CA 1
ATOM 1264 C C . GLY A 1 164 ? -23.014 0.274 18.097 1.00 84.44 164 GLY A C 1
ATOM 1265 O O . GLY A 1 164 ? -23.858 0.642 18.916 1.00 84.44 164 GLY A O 1
ATOM 1266 N N . PHE A 1 165 ? -22.602 -0.993 18.023 1.00 85.69 165 PHE A N 1
ATOM 1267 C CA . PHE A 1 165 ? -23.147 -2.055 18.863 1.00 85.69 165 PHE A CA 1
ATOM 1268 C C . PHE A 1 165 ? -22.799 -1.869 20.347 1.00 85.69 165 PHE A C 1
ATOM 1270 O O . PHE A 1 165 ? -23.677 -2.003 21.199 1.00 85.69 165 PHE A O 1
ATOM 1277 N N . ILE A 1 166 ? -21.552 -1.507 20.675 1.00 86.50 166 ILE A N 1
ATOM 1278 C CA . ILE A 1 166 ? -21.128 -1.240 22.059 1.00 86.50 166 ILE A CA 1
ATOM 1279 C C . ILE A 1 166 ? -21.892 -0.044 22.631 1.00 86.50 166 ILE A C 1
ATOM 1281 O O . ILE A 1 166 ? -22.349 -0.111 23.770 1.00 86.50 166 ILE A O 1
ATOM 1285 N N . THR A 1 167 ? -22.075 1.027 21.856 1.00 84.06 167 THR A N 1
ATOM 1286 C CA . THR A 1 167 ? -22.850 2.200 22.282 1.00 84.06 167 THR A CA 1
ATOM 1287 C C . THR A 1 167 ? -24.313 1.846 22.543 1.00 84.06 167 THR A C 1
ATOM 1289 O O . THR A 1 167 ? -24.852 2.241 23.577 1.00 84.06 167 THR A O 1
ATOM 1292 N N . MET A 1 168 ? -24.937 1.050 21.669 1.00 84.25 168 MET A N 1
ATOM 1293 C CA . MET A 1 168 ? -26.308 0.566 21.861 1.00 84.25 168 MET A CA 1
ATOM 1294 C C . MET A 1 168 ? -26.433 -0.293 23.130 1.00 84.25 168 MET A C 1
ATOM 1296 O O . MET A 1 168 ? -27.322 -0.067 23.953 1.00 84.25 168 MET A O 1
ATOM 1300 N N . LEU A 1 169 ? -25.520 -1.251 23.327 1.00 82.69 169 LEU A N 1
ATOM 1301 C CA . LEU A 1 169 ? -25.498 -2.087 24.528 1.00 82.69 169 LEU A CA 1
ATOM 1302 C C . LEU A 1 169 ? -25.262 -1.263 25.792 1.00 82.69 169 LEU A C 1
ATOM 1304 O O . LEU A 1 169 ? -25.925 -1.496 26.797 1.00 82.69 169 LEU A O 1
ATOM 1308 N N . ALA A 1 170 ? -24.349 -0.294 25.754 1.00 81.88 170 ALA A N 1
ATOM 1309 C CA . ALA A 1 170 ? -24.069 0.576 26.887 1.00 81.88 170 ALA A CA 1
ATOM 1310 C C . ALA A 1 170 ? -25.303 1.383 27.299 1.00 81.88 170 ALA A C 1
ATOM 1312 O O . ALA A 1 170 ? -25.574 1.473 28.489 1.00 81.88 170 ALA A O 1
ATOM 1313 N N . GLN A 1 171 ? -26.092 1.896 26.351 1.00 76.50 171 GLN A N 1
ATOM 1314 C CA . GLN A 1 171 ? -27.341 2.605 26.657 1.00 76.50 171 GLN A CA 1
ATOM 1315 C C . GLN A 1 171 ? -28.388 1.693 27.312 1.00 76.50 171 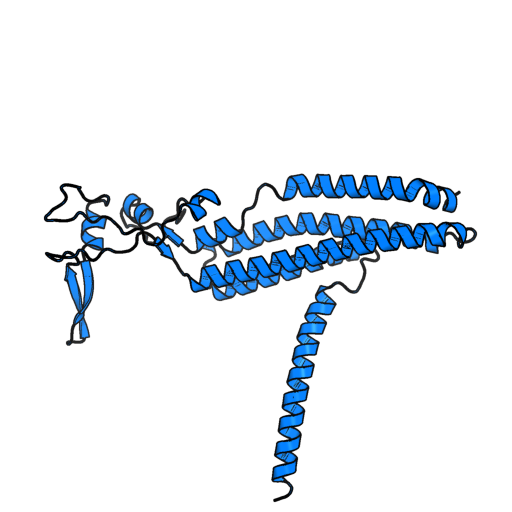GLN A C 1
ATOM 1317 O O . GLN A 1 171 ? -28.995 2.083 28.308 1.00 76.50 171 GLN A O 1
ATOM 1322 N N . GLY A 1 172 ? -28.568 0.469 26.802 1.00 75.94 172 GLY A N 1
ATOM 1323 C CA . GLY A 1 172 ? -29.516 -0.495 27.376 1.00 75.94 172 GLY A CA 1
ATOM 1324 C C . GLY A 1 172 ? -29.080 -1.053 28.737 1.00 75.94 172 GLY A C 1
ATOM 1325 O O . GLY A 1 172 ? -29.909 -1.302 29.608 1.00 75.94 172 GLY A O 1
ATOM 1326 N N . MET A 1 173 ? -27.772 -1.221 28.942 1.00 75.50 173 MET A N 1
ATOM 1327 C CA . MET A 1 173 ? -27.194 -1.829 30.145 1.00 75.50 173 MET A CA 1
ATOM 1328 C C . MET A 1 173 ? -26.861 -0.812 31.242 1.00 75.50 173 MET A C 1
ATOM 1330 O O . MET A 1 173 ? -26.746 -1.210 32.405 1.00 75.50 173 MET A O 1
ATOM 1334 N N . ALA A 1 174 ? -26.764 0.480 30.901 1.00 71.38 174 ALA A N 1
ATOM 1335 C CA . ALA A 1 174 ? -26.380 1.570 31.802 1.00 71.38 174 ALA A CA 1
ATOM 1336 C C . ALA A 1 174 ? -27.131 1.536 33.137 1.00 71.38 174 ALA A C 1
ATOM 1338 O O . ALA A 1 174 ? -26.519 1.712 34.189 1.00 71.38 174 ALA A O 1
ATOM 1339 N N . LEU A 1 175 ? -28.442 1.285 33.091 1.00 65.94 175 LEU A N 1
ATOM 1340 C CA . LEU A 1 175 ? -29.333 1.308 34.253 1.00 65.94 175 LEU A CA 1
ATOM 1341 C C . LEU A 1 175 ? -29.406 -0.035 35.000 1.00 65.94 175 LEU A C 1
ATOM 1343 O O . LEU A 1 175 ? -29.900 -0.076 36.121 1.00 65.94 175 LEU A O 1
ATOM 1347 N N . SER A 1 176 ? -28.915 -1.124 34.401 1.00 72.69 176 SER A N 1
ATOM 1348 C CA . SER A 1 176 ? -28.990 -2.479 34.976 1.00 72.69 176 SER A CA 1
ATOM 1349 C C . SER A 1 176 ? -27.825 -2.823 35.910 1.00 72.69 176 SER A C 1
ATOM 1351 O O . SER A 1 176 ? -27.979 -3.647 36.803 1.00 72.69 176 SER A O 1
ATOM 1353 N N . ASP A 1 177 ? -26.665 -2.184 35.729 1.00 68.06 177 ASP A N 1
ATOM 1354 C CA . ASP A 1 177 ? -25.455 -2.398 36.539 1.00 68.06 177 ASP A CA 1
ATOM 1355 C C . ASP A 1 177 ? -25.090 -1.122 37.314 1.00 68.06 177 ASP A C 1
ATOM 1357 O O . ASP A 1 177 ? -24.007 -0.549 37.160 1.00 68.06 177 ASP A O 1
ATOM 1361 N N . ILE A 1 178 ? -26.050 -0.632 38.107 1.00 62.78 178 ILE A N 1
ATOM 1362 C CA . ILE A 1 178 ? -25.885 0.559 38.955 1.00 62.78 178 ILE A CA 1
ATOM 1363 C C . ILE A 1 178 ? -25.049 0.246 40.206 1.00 62.78 178 ILE A C 1
ATOM 1365 O O . ILE A 1 178 ? -24.272 1.105 40.621 1.00 62.78 178 ILE A O 1
ATOM 1369 N N . ASP A 1 179 ? -25.168 -0.965 40.763 1.00 62.97 179 ASP A N 1
ATOM 1370 C CA . ASP A 1 179 ? -24.499 -1.358 42.013 1.00 62.97 179 ASP A CA 1
ATOM 1371 C C . ASP A 1 179 ? -22.997 -1.604 41.842 1.00 62.97 179 ASP A C 1
ATOM 1373 O O . ASP A 1 179 ? -22.189 -1.086 42.612 1.00 62.97 179 ASP A O 1
ATOM 1377 N N . SER A 1 180 ? -22.597 -2.397 40.839 1.00 73.19 180 SER A N 1
ATOM 1378 C CA . SER A 1 180 ? -21.183 -2.748 40.658 1.00 73.19 180 SER A CA 1
ATOM 1379 C C . SER A 1 180 ? -20.460 -1.794 39.709 1.00 73.19 180 SER A C 1
ATOM 1381 O O . SER A 1 180 ? -19.271 -1.530 39.889 1.00 73.19 180 SER A O 1
ATOM 1383 N N . GLY A 1 181 ? -21.151 -1.315 38.667 1.00 71.75 181 GLY A N 1
ATOM 1384 C CA . GLY A 1 181 ? -20.590 -0.478 37.604 1.00 71.75 181 GLY A CA 1
ATOM 1385 C C . GLY A 1 181 ? -19.475 -1.137 36.780 1.00 71.75 181 GLY A C 1
ATOM 1386 O O . GLY A 1 181 ? -18.953 -0.514 35.852 1.00 71.75 181 GLY A O 1
ATOM 1387 N N . LYS A 1 182 ? -19.091 -2.383 37.085 1.00 76.19 182 LYS A N 1
ATOM 1388 C CA . LYS A 1 182 ? -17.953 -3.077 36.470 1.00 76.19 182 LYS A CA 1
ATOM 1389 C C . LYS A 1 182 ? -18.227 -3.411 35.009 1.00 76.19 182 LYS A C 1
ATOM 1391 O O . LYS A 1 182 ? -17.334 -3.277 34.175 1.00 76.19 182 LYS A O 1
ATOM 1396 N N . ARG A 1 183 ? -19.458 -3.807 34.678 1.00 77.25 183 ARG A N 1
ATOM 1397 C CA . ARG A 1 183 ? -19.856 -4.146 33.306 1.00 77.25 183 ARG A CA 1
ATOM 1398 C C . ARG A 1 183 ? -19.952 -2.895 32.445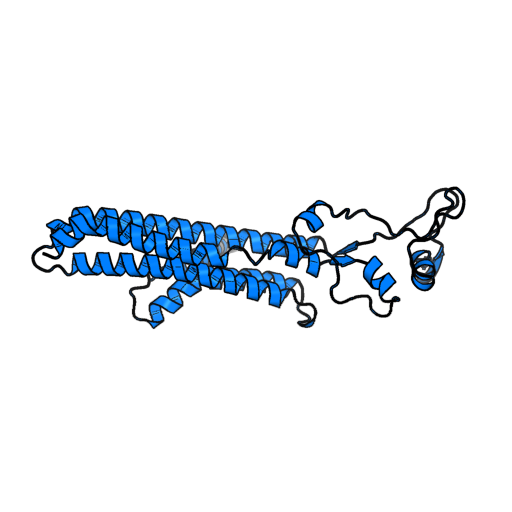 1.00 77.25 183 ARG A C 1
ATOM 1400 O O . ARG A 1 183 ? -19.482 -2.884 31.312 1.00 77.25 183 ARG A O 1
ATOM 1407 N N . ASN A 1 184 ? -20.488 -1.825 33.019 1.00 76.31 184 ASN A N 1
ATOM 1408 C CA . ASN A 1 184 ? -20.528 -0.501 32.409 1.00 76.31 184 ASN A CA 1
ATOM 1409 C C . ASN A 1 184 ? -19.117 0.050 32.129 1.00 76.31 184 ASN A C 1
ATOM 1411 O O . ASN A 1 184 ? -18.852 0.549 31.035 1.00 76.31 184 ASN A O 1
ATOM 1415 N N . LEU A 1 185 ? -18.183 -0.108 33.072 1.00 79.38 185 LEU A N 1
ATOM 1416 C CA . LEU A 1 185 ? -16.782 0.269 32.883 1.00 79.38 185 LEU A CA 1
ATOM 1417 C C . LEU A 1 185 ? -16.105 -0.562 31.783 1.00 79.38 185 LEU A C 1
ATOM 1419 O O . LEU A 1 185 ? -15.407 0.002 30.942 1.00 79.38 185 LEU A O 1
ATOM 1423 N N . ALA A 1 186 ? -16.349 -1.874 31.748 1.00 81.50 186 ALA A N 1
ATOM 1424 C CA . ALA A 1 186 ? -15.831 -2.751 30.700 1.00 81.50 186 ALA A CA 1
ATOM 1425 C C . ALA A 1 186 ? -16.340 -2.347 29.304 1.00 81.50 186 ALA A C 1
ATOM 1427 O O . ALA A 1 186 ? -15.573 -2.350 28.344 1.00 81.50 186 ALA A O 1
ATOM 1428 N N . LEU A 1 187 ? -17.607 -1.930 29.182 1.00 82.12 187 LEU A N 1
ATOM 1429 C CA . LEU A 1 187 ? -18.162 -1.426 27.920 1.00 82.12 187 LEU A CA 1
ATOM 1430 C C . LEU A 1 187 ? -17.481 -0.126 27.467 1.00 82.12 187 LEU A C 1
ATOM 1432 O O . LEU A 1 187 ? -17.136 -0.003 26.293 1.00 82.12 187 LEU A O 1
ATOM 1436 N N . ILE A 1 188 ? -17.222 0.817 28.381 1.00 81.19 188 ILE A N 1
ATOM 1437 C CA . ILE A 1 188 ? -16.475 2.050 28.065 1.00 81.19 188 ILE A CA 1
ATOM 1438 C C . ILE A 1 188 ? -15.038 1.727 27.644 1.00 81.19 188 ILE A C 1
ATOM 1440 O O . ILE A 1 188 ? -14.537 2.300 26.678 1.00 81.19 188 ILE A O 1
ATOM 1444 N N . GLN A 1 189 ? -14.370 0.811 28.349 1.00 82.25 189 GLN A N 1
ATOM 1445 C CA . GLN A 1 189 ? -13.017 0.377 27.997 1.00 82.25 189 GLN A CA 1
ATOM 1446 C C . GLN A 1 189 ? -12.999 -0.261 26.608 1.00 82.25 189 GLN A C 1
ATOM 1448 O O . GLN A 1 189 ? -12.166 0.107 25.784 1.00 82.25 189 GLN A O 1
ATOM 1453 N N . LYS A 1 190 ? -13.980 -1.114 26.294 1.00 83.62 190 LYS A N 1
ATOM 1454 C CA . LYS A 1 190 ? -14.100 -1.713 24.965 1.00 83.62 190 LYS A CA 1
ATOM 1455 C C . LYS A 1 190 ? -14.354 -0.676 23.874 1.00 83.62 190 LYS A C 1
ATOM 1457 O O . LYS A 1 190 ? -13.764 -0.763 22.797 1.00 83.62 190 LYS A O 1
ATOM 1462 N N . LEU A 1 191 ? -15.195 0.318 24.156 1.00 85.12 191 LEU A N 1
ATOM 1463 C CA . LEU A 1 191 ? -15.459 1.434 23.252 1.00 85.12 191 LEU A CA 1
ATOM 1464 C C . LEU A 1 191 ? -14.168 2.212 22.960 1.00 85.12 191 LEU A C 1
ATOM 1466 O O . LEU A 1 191 ? -13.803 2.383 21.799 1.00 85.12 191 LEU A O 1
ATOM 1470 N N . ARG A 1 192 ? -13.443 2.617 24.011 1.00 83.00 192 ARG A N 1
ATOM 1471 C CA . ARG A 1 192 ? -12.136 3.285 23.912 1.00 83.00 192 ARG A CA 1
ATOM 1472 C C . ARG A 1 192 ? -11.157 2.466 23.070 1.00 83.00 192 ARG A C 1
ATOM 1474 O O . ARG A 1 192 ? -10.557 3.008 22.146 1.00 83.00 192 ARG A O 1
ATOM 1481 N N . ASP A 1 193 ? -11.015 1.178 23.367 1.00 84.38 193 ASP A N 1
ATOM 1482 C CA . ASP A 1 193 ? -10.058 0.296 22.695 1.00 84.38 193 ASP A CA 1
ATOM 1483 C C . ASP A 1 193 ? -10.386 0.160 21.201 1.00 84.38 193 ASP A C 1
ATOM 1485 O O . ASP A 1 193 ? -9.487 0.190 20.364 1.00 84.38 193 ASP A O 1
ATOM 1489 N N . THR A 1 194 ? -11.673 0.114 20.846 1.00 86.00 194 THR A N 1
ATOM 1490 C CA . THR A 1 194 ? -12.120 0.056 19.444 1.00 86.00 194 THR A CA 1
ATOM 1491 C C . THR A 1 194 ? -11.775 1.343 18.683 1.00 86.00 194 THR A C 1
ATOM 1493 O O . THR A 1 194 ? -11.290 1.279 17.552 1.00 86.00 194 THR A O 1
ATOM 1496 N N . PHE A 1 195 ? -11.927 2.516 19.310 1.00 84.75 195 PHE A N 1
ATOM 1497 C CA . PHE A 1 195 ? -11.474 3.787 18.728 1.00 84.75 195 PHE A CA 1
ATOM 1498 C C . PHE A 1 195 ? -9.948 3.856 18.573 1.00 84.75 195 PHE A C 1
ATOM 1500 O O . PHE A 1 195 ? -9.462 4.354 17.557 1.00 84.75 195 PHE A O 1
ATOM 1507 N N . ILE A 1 196 ? -9.184 3.320 19.532 1.00 84.81 196 ILE A N 1
ATOM 1508 C CA . ILE A 1 196 ? -7.718 3.235 19.437 1.00 84.81 196 ILE A CA 1
ATOM 1509 C C . ILE A 1 196 ? -7.305 2.322 18.276 1.00 84.81 196 ILE A C 1
ATOM 1511 O O . ILE A 1 196 ? -6.444 2.702 17.486 1.00 84.81 196 ILE A O 1
ATOM 1515 N N . VAL A 1 197 ? -7.938 1.154 18.116 1.00 86.19 197 VAL A N 1
ATOM 1516 C CA . VAL A 1 197 ? -7.702 0.253 16.971 1.00 86.19 197 VAL A CA 1
ATOM 1517 C C . VAL A 1 197 ? -7.987 0.963 15.647 1.00 86.19 197 VAL A C 1
ATOM 1519 O O . VAL A 1 197 ? -7.199 0.852 14.705 1.00 86.19 197 VAL A O 1
ATOM 1522 N N . LEU A 1 198 ? -9.086 1.715 15.570 1.00 85.62 198 LEU A N 1
ATOM 1523 C CA . LEU A 1 198 ? -9.464 2.456 14.369 1.00 85.62 198 LEU A CA 1
ATOM 1524 C C . LEU A 1 198 ? -8.434 3.548 14.028 1.00 85.62 198 LEU A C 1
ATOM 1526 O O . LEU A 1 198 ? -8.013 3.657 12.876 1.00 85.62 198 LEU A O 1
ATOM 1530 N N . PHE A 1 199 ? -7.962 4.294 15.031 1.00 83.12 199 PHE A N 1
ATOM 1531 C CA . PHE A 1 199 ? -6.879 5.266 14.867 1.00 83.12 199 PHE A CA 1
ATOM 1532 C C . PHE A 1 199 ? -5.563 4.598 14.441 1.00 83.12 199 PHE A C 1
ATOM 1534 O O . PHE A 1 199 ? -4.935 5.017 13.478 1.00 83.12 199 PHE A O 1
ATOM 1541 N N . LEU A 1 200 ? -5.152 3.512 15.096 1.00 84.56 200 LEU A N 1
ATOM 1542 C CA . LEU A 1 200 ? -3.927 2.795 14.737 1.00 84.56 200 LEU A CA 1
ATOM 1543 C C . LEU A 1 200 ? -3.988 2.225 13.317 1.00 84.56 200 LEU A C 1
ATOM 1545 O O . LEU A 1 200 ? -2.978 2.229 12.622 1.00 84.56 200 LEU A O 1
ATOM 1549 N N . THR A 1 201 ? -5.163 1.795 12.851 1.00 84.12 201 THR A N 1
ATOM 1550 C CA . THR A 1 201 ? -5.357 1.337 11.464 1.00 84.12 201 THR A CA 1
ATOM 1551 C C . THR A 1 201 ? -5.010 2.441 10.455 1.00 84.12 201 THR A C 1
ATOM 1553 O O . THR A 1 201 ? -4.413 2.157 9.416 1.00 84.12 201 THR A O 1
ATOM 1556 N N . SER A 1 202 ? -5.302 3.711 10.765 1.00 79.25 202 SER A N 1
ATOM 1557 C CA . SER A 1 202 ? -4.955 4.843 9.892 1.00 79.25 202 SER A CA 1
ATOM 1558 C C . SER A 1 202 ? -3.454 5.148 9.868 1.00 79.25 202 SER A C 1
ATOM 1560 O O . SER A 1 202 ? -2.920 5.518 8.821 1.00 79.25 202 SER A O 1
ATOM 1562 N N . VAL A 1 203 ? -2.757 4.941 10.988 1.00 81.88 203 VAL A N 1
ATOM 1563 C CA . VAL A 1 203 ? -1.291 5.041 11.070 1.00 81.88 203 VAL A CA 1
ATOM 1564 C C . VAL A 1 203 ? -0.638 3.897 10.297 1.00 81.88 203 VAL A C 1
ATOM 1566 O O . VAL A 1 203 ? 0.284 4.110 9.511 1.00 81.88 203 VAL A O 1
ATOM 1569 N N . MET A 1 204 ? -1.147 2.675 10.464 1.00 83.06 204 MET A N 1
ATOM 1570 C CA . MET A 1 204 ? -0.649 1.508 9.739 1.00 83.06 204 MET A CA 1
ATOM 1571 C C . MET A 1 204 ? -0.817 1.667 8.220 1.00 83.06 204 MET A C 1
ATOM 1573 O O . MET A 1 204 ? 0.035 1.192 7.473 1.00 83.06 204 MET A O 1
ATOM 1577 N N . LEU A 1 205 ? -1.867 2.352 7.745 1.00 79.44 205 LEU A N 1
ATOM 1578 C CA . LEU A 1 205 ? -2.035 2.669 6.320 1.00 79.44 205 LEU A CA 1
ATOM 1579 C C . LEU A 1 205 ? -0.846 3.476 5.774 1.00 79.44 205 LEU A C 1
ATOM 1581 O O . LEU A 1 205 ? -0.363 3.178 4.683 1.00 79.44 205 LEU A O 1
ATOM 1585 N N . GLN A 1 206 ? -0.313 4.434 6.539 1.00 77.31 206 GLN A N 1
ATOM 1586 C CA . GLN A 1 206 ? 0.893 5.171 6.137 1.00 77.31 206 GLN A CA 1
ATOM 1587 C C . GLN A 1 206 ? 2.109 4.251 6.070 1.00 77.31 206 GLN A C 1
ATOM 1589 O O . GLN A 1 206 ? 2.843 4.269 5.083 1.00 77.31 206 GLN A O 1
ATOM 1594 N N . LEU A 1 207 ? 2.303 3.400 7.081 1.00 81.00 207 LEU A N 1
ATOM 1595 C CA . LEU A 1 207 ? 3.402 2.434 7.077 1.00 81.00 207 LEU A CA 1
ATOM 1596 C C . LEU A 1 207 ? 3.304 1.474 5.891 1.00 81.00 207 LEU A C 1
ATOM 1598 O O . LEU A 1 207 ? 4.320 1.161 5.279 1.00 81.00 207 LEU A O 1
ATOM 1602 N N . PHE A 1 208 ? 2.094 1.065 5.509 1.00 80.81 208 PHE A N 1
ATOM 1603 C CA . PHE A 1 208 ? 1.871 0.250 4.320 1.00 80.81 208 PHE A CA 1
ATOM 1604 C C . PHE A 1 208 ? 2.262 0.989 3.030 1.00 80.81 208 PHE A C 1
ATOM 1606 O O . PHE A 1 208 ? 2.899 0.405 2.152 1.00 80.81 208 PHE A O 1
ATOM 1613 N N . THR A 1 209 ? 1.961 2.286 2.918 1.00 75.19 209 THR A N 1
ATOM 1614 C CA . THR A 1 209 ? 2.401 3.091 1.763 1.00 75.19 209 THR A CA 1
ATOM 1615 C C . THR A 1 209 ? 3.923 3.243 1.702 1.00 75.19 209 THR A C 1
ATOM 1617 O O . THR A 1 209 ? 4.510 3.132 0.627 1.00 75.19 209 THR A O 1
ATOM 1620 N N . PHE A 1 210 ? 4.583 3.417 2.851 1.00 78.50 210 PHE A N 1
ATOM 1621 C CA . PHE A 1 210 ? 6.042 3.449 2.930 1.00 78.50 210 PHE A CA 1
ATOM 1622 C C . PHE A 1 210 ? 6.648 2.092 2.552 1.00 78.50 210 PHE A C 1
ATOM 1624 O O . PHE A 1 210 ? 7.562 2.027 1.736 1.00 78.50 210 PHE A O 1
ATOM 1631 N N . TRP A 1 211 ? 6.092 1.003 3.087 1.00 81.88 211 TRP A N 1
ATOM 1632 C CA . TRP A 1 211 ? 6.512 -0.369 2.807 1.00 81.88 211 TRP A CA 1
ATOM 1633 C C . TRP A 1 211 ? 6.416 -0.717 1.319 1.00 81.88 211 TRP A C 1
ATOM 1635 O O . TRP A 1 211 ? 7.385 -1.183 0.728 1.00 81.88 211 TRP A O 1
ATOM 1645 N N . THR A 1 212 ? 5.270 -0.445 0.694 1.00 75.94 212 THR A N 1
ATOM 1646 C CA . THR A 1 212 ? 5.067 -0.684 -0.745 1.00 75.94 212 THR A CA 1
ATOM 1647 C C . THR A 1 212 ? 5.991 0.177 -1.607 1.00 75.94 212 THR A C 1
ATOM 1649 O O . THR A 1 212 ? 6.532 -0.316 -2.593 1.00 75.94 212 THR A O 1
ATOM 1652 N N . SER A 1 213 ? 6.264 1.419 -1.196 1.00 73.38 213 SER A N 1
ATOM 1653 C CA . SER A 1 213 ? 7.249 2.275 -1.877 1.00 73.38 213 SER A CA 1
ATOM 1654 C C . SER A 1 213 ? 8.676 1.732 -1.743 1.00 73.38 213 SER A C 1
ATOM 1656 O O . SER A 1 213 ? 9.453 1.798 -2.691 1.00 73.38 213 SER A O 1
ATOM 1658 N N . ALA A 1 214 ? 9.029 1.167 -0.584 1.00 77.94 214 ALA A N 1
ATOM 1659 C CA . ALA A 1 214 ? 10.331 0.545 -0.366 1.00 77.94 214 ALA A CA 1
ATOM 1660 C C . ALA A 1 214 ? 10.497 -0.743 -1.186 1.00 77.94 214 ALA A C 1
ATOM 1662 O O . ALA A 1 214 ? 11.549 -0.943 -1.790 1.00 77.94 214 ALA A O 1
ATOM 1663 N N . LEU A 1 215 ? 9.470 -1.595 -1.253 1.00 76.69 215 LEU A N 1
ATOM 1664 C CA . LEU A 1 215 ? 9.495 -2.810 -2.077 1.00 76.69 215 LEU A CA 1
ATOM 1665 C C . LEU A 1 215 ? 9.732 -2.501 -3.553 1.00 76.69 215 LEU A C 1
ATOM 1667 O O . LEU A 1 215 ? 10.500 -3.198 -4.209 1.00 76.69 215 LEU A O 1
ATOM 1671 N N . ALA A 1 216 ? 9.113 -1.430 -4.039 1.00 67.38 216 ALA A N 1
ATOM 1672 C CA . ALA A 1 216 ? 9.185 -1.045 -5.434 1.00 67.38 216 ALA A CA 1
ATOM 1673 C C . ALA A 1 216 ? 10.455 -0.237 -5.786 1.00 67.38 216 ALA A C 1
ATOM 1675 O O . ALA A 1 216 ? 10.609 0.191 -6.926 1.00 67.38 216 ALA A O 1
ATOM 1676 N N . ASN A 1 217 ? 11.376 -0.014 -4.836 1.00 69.12 217 ASN A N 1
ATOM 1677 C CA . ASN A 1 217 ? 12.646 0.663 -5.101 1.00 69.12 217 ASN A CA 1
ATOM 1678 C C . ASN A 1 217 ? 13.607 -0.263 -5.882 1.00 69.12 217 ASN A C 1
ATOM 1680 O O . ASN A 1 217 ? 14.028 -1.290 -5.335 1.00 69.12 217 ASN A O 1
ATOM 1684 N N . PRO A 1 218 ? 14.045 0.116 -7.100 1.00 62.41 218 PRO A N 1
ATOM 1685 C CA . PRO A 1 218 ? 14.957 -0.693 -7.913 1.00 62.41 218 PRO A CA 1
ATOM 1686 C C . PRO A 1 218 ? 16.296 -1.014 -7.230 1.00 62.41 218 PRO A C 1
ATOM 1688 O O . PRO A 1 218 ? 16.895 -2.053 -7.504 1.00 62.41 218 PRO A O 1
ATOM 1691 N N . ALA A 1 219 ? 16.755 -0.164 -6.301 1.00 64.06 219 ALA A N 1
ATOM 1692 C CA . ALA A 1 219 ? 17.991 -0.382 -5.546 1.00 64.06 219 ALA A CA 1
ATOM 1693 C C . ALA A 1 219 ? 17.944 -1.640 -4.662 1.00 64.06 219 ALA A C 1
ATOM 1695 O O . ALA A 1 219 ? 18.989 -2.198 -4.334 1.00 64.06 219 ALA A O 1
ATOM 1696 N N . ASN A 1 220 ? 16.746 -2.112 -4.307 1.00 65.69 220 ASN A N 1
ATOM 1697 C CA . ASN A 1 220 ? 16.565 -3.280 -3.449 1.00 65.69 220 ASN A CA 1
ATOM 1698 C C . ASN A 1 220 ? 16.652 -4.615 -4.208 1.00 65.69 220 ASN A C 1
ATOM 1700 O O . ASN A 1 220 ? 16.591 -5.662 -3.568 1.00 65.69 220 ASN A O 1
ATOM 1704 N N . GLN A 1 221 ? 16.788 -4.587 -5.545 1.00 64.69 221 GLN A N 1
ATOM 1705 C CA . GLN A 1 221 ? 16.969 -5.762 -6.418 1.00 64.69 221 GLN A CA 1
ATOM 1706 C C . GLN A 1 221 ? 15.987 -6.915 -6.127 1.00 64.69 221 GLN A C 1
ATOM 1708 O O . GLN A 1 221 ? 16.324 -8.095 -6.233 1.00 64.69 221 GLN A O 1
ATOM 1713 N N . GLN A 1 222 ? 14.758 -6.587 -5.723 1.00 66.25 222 GLN A N 1
ATOM 1714 C CA . GLN A 1 222 ? 13.775 -7.595 -5.344 1.00 66.25 222 GLN A CA 1
ATOM 1715 C C . GLN A 1 222 ? 13.171 -8.247 -6.583 1.00 66.25 222 GLN A C 1
ATOM 1717 O O . GLN A 1 222 ? 12.696 -7.555 -7.485 1.00 66.25 222 GLN A O 1
ATOM 1722 N N . SER A 1 223 ? 13.119 -9.582 -6.584 1.00 73.50 223 SER A N 1
ATOM 1723 C CA . SER A 1 223 ? 12.350 -10.318 -7.587 1.00 73.50 223 SER A CA 1
ATOM 1724 C C . SER A 1 223 ? 10.894 -9.828 -7.581 1.00 73.50 223 SER A C 1
ATOM 1726 O O . SER A 1 223 ? 10.306 -9.720 -6.502 1.00 73.50 223 SER A O 1
ATOM 1728 N N . PRO A 1 224 ? 10.273 -9.593 -8.745 1.00 68.81 224 PRO A N 1
ATOM 1729 C CA . PRO A 1 224 ? 8.876 -9.162 -8.826 1.00 68.81 224 PRO A CA 1
ATOM 1730 C C . PRO A 1 224 ? 7.886 -10.096 -8.107 1.00 68.81 224 PRO A C 1
ATOM 1732 O O . PRO A 1 224 ? 6.890 -9.664 -7.528 1.00 68.81 224 PRO A O 1
ATOM 1735 N N . VAL A 1 225 ? 8.197 -11.396 -8.054 1.00 73.44 225 VAL A N 1
ATOM 1736 C CA . VAL A 1 225 ? 7.417 -12.374 -7.277 1.00 73.44 225 VAL A CA 1
ATOM 1737 C C . VAL A 1 225 ? 7.515 -12.086 -5.774 1.00 73.44 225 VAL A C 1
ATOM 1739 O O . VAL A 1 225 ? 6.514 -12.151 -5.061 1.00 73.44 225 VAL A O 1
ATOM 1742 N N . ALA A 1 226 ? 8.706 -11.733 -5.285 1.00 78.75 226 ALA A N 1
ATOM 1743 C CA . ALA A 1 226 ? 8.915 -11.362 -3.888 1.00 78.75 226 ALA A CA 1
ATOM 1744 C C . ALA A 1 226 ? 8.195 -10.049 -3.541 1.00 78.75 226 ALA A C 1
ATOM 1746 O O . ALA A 1 226 ? 7.604 -9.960 -2.465 1.00 78.75 226 ALA A O 1
ATOM 1747 N N . GLN A 1 227 ? 8.162 -9.081 -4.465 1.00 75.75 227 GLN A N 1
ATOM 1748 C CA . GLN A 1 227 ? 7.411 -7.831 -4.291 1.00 75.75 227 GLN A CA 1
ATOM 1749 C C . GLN A 1 227 ? 5.911 -8.102 -4.102 1.00 75.75 227 GLN A C 1
ATOM 1751 O O . GLN A 1 227 ? 5.317 -7.608 -3.142 1.00 75.75 227 GLN A O 1
ATOM 1756 N N . CYS A 1 228 ? 5.315 -8.984 -4.915 1.00 73.88 228 CYS A N 1
ATOM 1757 C CA . CYS A 1 228 ? 3.911 -9.391 -4.768 1.00 73.88 228 CYS A CA 1
ATOM 1758 C C . CYS A 1 228 ? 3.611 -9.986 -3.378 1.00 73.88 228 CYS A C 1
ATOM 1760 O O . CYS A 1 228 ? 2.661 -9.572 -2.708 1.00 73.88 228 CYS A O 1
ATOM 1762 N N . PHE A 1 229 ? 4.436 -10.928 -2.904 1.00 80.31 229 PHE A N 1
ATOM 1763 C CA . PHE A 1 229 ? 4.279 -11.492 -1.556 1.00 80.31 229 PHE A CA 1
ATOM 1764 C C . PHE A 1 229 ? 4.514 -10.452 -0.456 1.00 80.31 229 PHE A C 1
ATOM 1766 O O . PHE A 1 229 ? 3.821 -10.475 0.562 1.00 80.31 229 PHE A O 1
ATOM 1773 N N . GLY A 1 230 ? 5.441 -9.516 -0.666 1.00 84.31 230 GLY A N 1
ATOM 1774 C CA . GLY A 1 230 ? 5.704 -8.404 0.239 1.00 84.31 230 GLY A CA 1
ATOM 1775 C C . GLY A 1 230 ? 4.497 -7.479 0.399 1.00 84.31 230 GLY A C 1
ATOM 1776 O O . GLY A 1 230 ? 4.162 -7.111 1.526 1.00 84.31 230 GLY A O 1
ATOM 1777 N N . ILE A 1 231 ? 3.794 -7.150 -0.690 1.00 81.50 231 ILE A N 1
ATOM 1778 C CA . ILE A 1 231 ? 2.555 -6.354 -0.644 1.00 81.50 231 ILE A CA 1
ATOM 1779 C C . ILE A 1 231 ? 1.492 -7.083 0.191 1.00 81.50 231 ILE A C 1
ATOM 1781 O O . ILE A 1 231 ? 0.899 -6.489 1.093 1.00 81.50 231 ILE A O 1
ATOM 1785 N N . ILE A 1 232 ? 1.295 -8.385 -0.037 1.00 79.19 232 ILE A N 1
ATOM 1786 C CA . ILE A 1 232 ? 0.327 -9.197 0.722 1.00 79.19 232 ILE A CA 1
ATOM 1787 C C . ILE A 1 232 ? 0.711 -9.269 2.209 1.00 79.19 232 ILE A C 1
ATOM 1789 O O . ILE A 1 232 ? -0.145 -9.108 3.081 1.00 79.19 232 ILE A O 1
ATOM 1793 N N . ALA A 1 233 ? 1.994 -9.470 2.523 1.00 83.69 233 ALA A N 1
ATOM 1794 C CA . ALA A 1 233 ? 2.489 -9.502 3.898 1.00 83.69 233 ALA A CA 1
ATOM 1795 C C . ALA A 1 233 ? 2.275 -8.160 4.615 1.00 83.69 233 ALA A C 1
ATOM 1797 O O . ALA A 1 233 ? 1.774 -8.135 5.741 1.00 83.69 233 ALA A O 1
ATOM 1798 N N . GLY A 1 234 ? 2.572 -7.046 3.939 1.00 84.94 234 GLY A N 1
ATOM 1799 C CA . GLY A 1 234 ? 2.311 -5.700 4.447 1.00 84.94 234 GLY A CA 1
ATOM 1800 C C . GLY A 1 234 ? 0.825 -5.459 4.717 1.00 84.94 234 GLY A C 1
ATOM 1801 O O . GLY A 1 234 ? 0.473 -4.898 5.752 1.00 84.94 234 GLY A O 1
ATOM 1802 N N . ALA A 1 235 ? -0.059 -5.950 3.845 1.00 81.25 235 ALA A N 1
ATOM 1803 C CA . ALA A 1 235 ? -1.506 -5.858 4.028 1.00 81.25 235 ALA A CA 1
ATOM 1804 C C . ALA A 1 235 ? -2.001 -6.674 5.236 1.00 81.25 235 ALA A C 1
ATOM 1806 O O . ALA A 1 235 ? -2.820 -6.203 6.025 1.00 81.25 235 ALA A O 1
ATOM 1807 N N . MET A 1 236 ? -1.476 -7.888 5.429 1.00 80.81 236 MET A N 1
ATOM 1808 C CA . MET A 1 236 ? -1.786 -8.695 6.614 1.00 80.81 236 MET A CA 1
ATOM 1809 C C . MET A 1 236 ? -1.297 -8.027 7.902 1.00 80.81 236 MET A C 1
ATOM 1811 O O . MET A 1 236 ? -1.996 -8.063 8.919 1.00 80.81 236 MET A O 1
ATOM 1815 N N . PHE A 1 237 ? -0.116 -7.406 7.867 1.00 84.75 237 PHE A N 1
ATOM 1816 C CA . PHE A 1 237 ? 0.400 -6.637 8.993 1.00 84.75 237 PHE A CA 1
ATOM 1817 C C . PHE A 1 237 ? -0.458 -5.401 9.269 1.00 84.75 237 PHE A C 1
ATOM 1819 O O . PHE A 1 237 ? -0.785 -5.146 10.417 1.00 84.75 237 PHE A O 1
ATOM 1826 N N . LEU A 1 238 ? -0.915 -4.687 8.244 1.00 83.75 238 LEU A N 1
ATOM 1827 C CA . LEU A 1 238 ? -1.819 -3.543 8.374 1.00 83.75 238 LEU A CA 1
ATOM 1828 C C . LEU A 1 238 ? -3.123 -3.896 9.118 1.00 83.75 238 LEU A C 1
ATOM 1830 O O . LEU A 1 238 ? -3.567 -3.145 9.983 1.00 83.75 238 LEU A O 1
ATOM 1834 N N . ILE A 1 239 ? -3.711 -5.061 8.838 1.00 82.44 239 ILE A N 1
ATOM 1835 C CA . ILE A 1 239 ? -4.964 -5.508 9.476 1.00 82.44 239 ILE A CA 1
ATOM 1836 C C . ILE A 1 239 ? -4.750 -5.914 10.942 1.00 82.44 239 ILE A C 1
ATOM 1838 O O . ILE A 1 239 ? -5.615 -5.677 11.789 1.00 82.44 239 ILE A O 1
ATOM 1842 N N . ASN A 1 240 ? -3.620 -6.561 11.241 1.00 80.50 240 ASN A N 1
ATOM 1843 C CA . ASN A 1 240 ? -3.352 -7.158 12.554 1.00 80.50 240 ASN A CA 1
ATOM 1844 C C . ASN A 1 240 ? -2.508 -6.269 13.477 1.00 80.50 240 ASN A C 1
ATOM 1846 O O . ASN A 1 240 ? -2.585 -6.402 14.696 1.00 80.50 240 ASN A O 1
ATOM 1850 N N . GLY A 1 241 ? -1.732 -5.352 12.909 1.00 82.62 241 GLY A N 1
ATOM 1851 C CA . GLY A 1 241 ? -0.824 -4.434 13.592 1.00 82.62 241 GLY A CA 1
ATOM 1852 C C . GLY A 1 241 ? -1.497 -3.626 14.698 1.00 82.62 241 GLY A C 1
ATOM 1853 O O . GLY A 1 241 ? -0.965 -3.608 15.809 1.00 82.62 241 GLY A O 1
ATOM 1854 N N . PRO A 1 242 ? -2.697 -3.049 14.480 1.00 84.69 242 PRO A N 1
ATOM 1855 C CA . PRO A 1 242 ? -3.423 -2.342 15.530 1.00 84.69 242 PRO A CA 1
ATOM 1856 C C . PRO A 1 242 ? -3.669 -3.215 16.765 1.00 84.69 242 PRO A C 1
ATOM 1858 O O . PRO A 1 242 ? -3.454 -2.766 17.887 1.00 84.69 242 PRO A O 1
ATOM 1861 N N . ASN A 1 243 ? -4.031 -4.487 16.567 1.00 79.56 243 ASN A N 1
ATOM 1862 C CA . ASN A 1 243 ? -4.305 -5.412 17.666 1.00 79.56 243 ASN A CA 1
ATOM 1863 C C . ASN A 1 243 ? -3.029 -5.759 18.452 1.00 79.56 243 ASN A C 1
ATOM 1865 O O . ASN A 1 243 ? -3.070 -5.821 19.682 1.00 79.56 243 ASN A O 1
ATOM 1869 N N . ILE A 1 244 ? -1.894 -5.935 17.760 1.00 79.06 244 ILE A N 1
ATOM 1870 C CA . ILE A 1 244 ? -0.584 -6.174 18.393 1.00 79.06 244 ILE A CA 1
ATOM 1871 C C . ILE A 1 244 ? -0.248 -5.008 19.323 1.00 79.06 244 ILE A C 1
ATOM 1873 O O . ILE A 1 244 ? 0.022 -5.217 20.504 1.00 79.06 244 ILE A O 1
ATOM 1877 N N . VAL A 1 245 ? -0.340 -3.779 18.814 1.00 78.38 245 VAL A N 1
ATOM 1878 C CA . VAL A 1 245 ? -0.064 -2.572 19.599 1.00 78.38 245 VAL A CA 1
ATOM 1879 C C . VAL A 1 245 ? -0.997 -2.492 20.805 1.00 78.38 245 VAL A C 1
ATOM 1881 O O . VAL A 1 245 ? -0.525 -2.289 21.918 1.00 78.38 245 VAL A O 1
ATOM 1884 N N . THR A 1 246 ? -2.301 -2.734 20.633 1.00 77.50 246 THR A N 1
ATOM 1885 C CA . THR A 1 246 ? -3.228 -2.688 21.773 1.00 77.50 246 THR A CA 1
ATOM 1886 C C . THR A 1 246 ? -2.935 -3.743 22.840 1.00 77.50 246 THR A C 1
ATOM 1888 O O . THR A 1 246 ? -3.050 -3.451 24.029 1.00 77.50 246 THR A O 1
ATOM 1891 N N . SER A 1 247 ? -2.485 -4.936 22.437 1.00 74.69 247 SER A N 1
ATOM 1892 C CA . SER A 1 247 ? -2.123 -6.004 23.374 1.00 74.69 247 SER A CA 1
ATOM 1893 C C . SER A 1 247 ? -0.887 -5.666 24.216 1.00 74.69 247 SER A C 1
ATOM 1895 O O . SER A 1 247 ? -0.853 -5.988 25.401 1.00 74.69 247 SER A O 1
ATOM 1897 N N . LEU A 1 248 ? 0.093 -4.947 23.649 1.00 76.00 248 LEU A N 1
ATOM 1898 C CA . LEU A 1 248 ? 1.296 -4.507 24.371 1.00 76.00 248 LEU A CA 1
ATOM 1899 C C . LEU A 1 248 ? 0.974 -3.525 25.502 1.00 76.00 248 LEU A C 1
ATOM 1901 O O . LEU A 1 248 ? 1.643 -3.524 26.530 1.00 76.00 248 LEU A O 1
ATOM 1905 N N . PHE A 1 249 ? -0.069 -2.714 25.333 1.00 74.56 249 PHE A N 1
ATOM 1906 C CA . PHE A 1 249 ? -0.533 -1.771 26.350 1.00 74.56 249 PHE A CA 1
ATOM 1907 C C . PHE A 1 249 ? -1.527 -2.389 27.346 1.00 74.56 249 PHE A C 1
ATOM 1909 O O . PHE A 1 249 ? -2.145 -1.661 28.121 1.00 74.56 249 PHE A O 1
ATOM 1916 N N . GLY A 1 250 ? -1.706 -3.717 27.329 1.00 66.00 250 GLY A N 1
ATOM 1917 C CA . GLY A 1 250 ? -2.613 -4.418 28.241 1.00 66.00 250 GLY A CA 1
ATOM 1918 C C . GLY A 1 250 ? -4.089 -4.063 28.042 1.00 66.00 250 GLY A C 1
ATOM 1919 O O . GLY A 1 250 ? -4.894 -4.273 28.947 1.00 66.00 250 GLY A O 1
ATOM 1920 N N . MET A 1 251 ? -4.452 -3.500 26.884 1.00 75.50 251 MET A N 1
ATOM 1921 C CA . MET A 1 251 ? -5.851 -3.298 26.509 1.00 75.50 251 MET A CA 1
ATOM 1922 C C . MET A 1 251 ? -6.470 -4.642 26.124 1.00 75.50 251 MET A C 1
ATOM 1924 O O . MET A 1 251 ? -5.768 -5.528 25.627 1.00 75.50 251 MET A O 1
ATOM 1928 N N . ASP A 1 252 ? -7.786 -4.785 26.309 1.00 62.09 252 ASP A N 1
ATOM 1929 C CA . ASP A 1 252 ? -8.530 -5.974 25.882 1.00 62.09 252 ASP A CA 1
ATOM 1930 C C . ASP A 1 252 ? -8.742 -5.889 24.361 1.00 62.09 252 ASP A C 1
ATOM 1932 O O . ASP A 1 252 ? -9.836 -5.643 23.827 1.00 62.09 252 ASP A O 1
ATOM 1936 N N . GLY A 1 253 ? -7.609 -5.977 23.662 1.00 52.28 253 GLY A N 1
ATOM 1937 C CA . GLY A 1 253 ? -7.445 -5.828 22.230 1.00 52.28 253 GLY A CA 1
ATOM 1938 C C . GLY A 1 253 ? -8.131 -6.993 21.559 1.00 52.28 253 GLY A C 1
ATOM 1939 O O . GLY A 1 253 ? -7.483 -7.997 21.292 1.00 52.28 253 GLY A O 1
ATOM 1940 N N . GLY A 1 254 ? -9.451 -6.850 21.378 1.00 46.72 254 GLY A N 1
ATOM 1941 C CA . GLY A 1 254 ? -10.408 -7.826 20.855 1.00 46.72 254 GLY A CA 1
ATOM 1942 C C . GLY A 1 254 ? -9.729 -9.045 20.265 1.00 46.72 254 GLY A C 1
ATOM 1943 O O . GLY A 1 254 ? -9.442 -9.084 19.069 1.00 46.72 254 GLY A O 1
ATOM 1944 N N . ALA A 1 255 ? -9.414 -10.006 21.135 1.00 40.12 255 ALA A N 1
ATOM 1945 C CA . ALA A 1 255 ? -8.617 -11.167 20.795 1.00 40.12 255 ALA A CA 1
ATOM 1946 C C . ALA A 1 255 ? -9.472 -12.129 19.968 1.00 40.12 255 ALA A C 1
ATOM 1948 O O . ALA A 1 255 ? -10.018 -13.101 20.477 1.00 40.12 255 ALA A O 1
ATOM 1949 N N . ARG A 1 256 ? -9.644 -11.775 18.693 1.00 47.00 256 ARG A N 1
ATOM 1950 C CA . ARG A 1 256 ? -9.988 -12.584 17.515 1.00 47.00 256 ARG A CA 1
ATOM 1951 C C . ARG A 1 256 ? -10.069 -11.618 16.335 1.00 47.00 256 ARG A C 1
ATOM 1953 O O . ARG A 1 256 ? -11.125 -11.336 15.782 1.00 47.00 256 ARG A O 1
ATOM 1960 N N . GLY A 1 257 ? -8.913 -11.058 15.980 1.00 45.09 257 GLY A N 1
ATOM 1961 C CA . GLY A 1 257 ? -8.777 -10.244 14.781 1.00 45.09 257 GLY A CA 1
ATOM 1962 C C . GLY A 1 257 ? -9.210 -11.027 13.542 1.00 45.09 257 GLY A C 1
ATOM 1963 O O . GLY A 1 257 ? -8.998 -12.236 13.449 1.00 45.09 257 GLY A O 1
ATOM 1964 N N . ILE A 1 258 ? -9.777 -10.324 12.565 1.00 44.31 258 ILE A N 1
ATOM 1965 C CA . ILE A 1 258 ? -10.144 -10.855 11.245 1.00 44.31 258 ILE A CA 1
ATOM 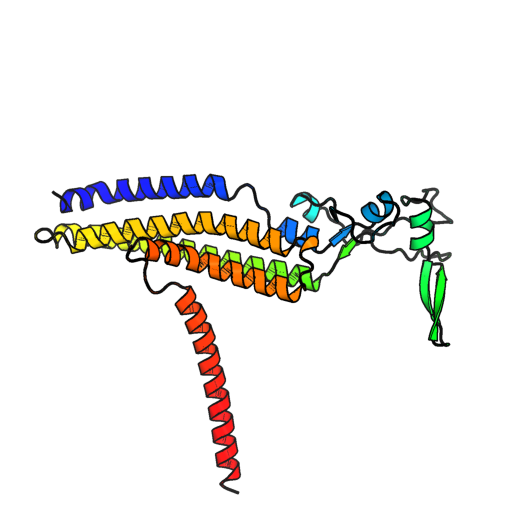1966 C C . ILE A 1 258 ? -8.981 -11.647 10.614 1.00 44.31 258 ILE A C 1
ATOM 1968 O O . ILE A 1 258 ? -9.231 -12.629 9.931 1.00 44.31 258 ILE A O 1
ATOM 1972 N N . GLY A 1 259 ? -7.714 -11.339 10.928 1.00 40.41 259 GLY A N 1
ATOM 1973 C CA . GLY A 1 259 ? -6.558 -12.152 10.533 1.00 40.41 259 GLY A CA 1
ATOM 1974 C C . GLY A 1 259 ? -6.578 -13.600 11.040 1.00 40.41 259 GLY A C 1
ATOM 1975 O O . GLY A 1 259 ? -6.238 -14.495 10.279 1.00 40.41 259 GLY A O 1
ATOM 1976 N N . ALA A 1 260 ? -7.057 -13.875 12.257 1.00 47.50 260 ALA A N 1
ATOM 1977 C CA . ALA A 1 260 ? -7.271 -15.245 12.738 1.00 47.50 260 ALA A CA 1
ATOM 1978 C C . ALA A 1 260 ? -8.433 -15.938 12.003 1.00 47.50 260 ALA A C 1
ATOM 1980 O O . ALA A 1 260 ? -8.410 -17.151 11.826 1.00 47.50 260 ALA A O 1
ATOM 1981 N N . THR A 1 261 ? -9.414 -15.169 11.520 1.00 53.38 261 THR A N 1
ATOM 1982 C CA . THR A 1 261 ? -10.541 -15.675 10.716 1.00 53.38 261 THR A CA 1
ATOM 1983 C C . THR A 1 261 ? -10.143 -15.902 9.256 1.00 53.38 261 THR A C 1
ATOM 1985 O O . THR A 1 261 ? -10.612 -16.847 8.640 1.00 53.38 261 THR A O 1
ATOM 1988 N N . LEU A 1 262 ? -9.232 -15.100 8.700 1.00 47.53 262 LEU A N 1
ATOM 1989 C CA . LEU A 1 262 ? -8.686 -15.271 7.351 1.00 47.53 262 LEU A CA 1
ATOM 1990 C C . LEU A 1 262 ? -7.619 -16.368 7.305 1.00 47.53 262 LEU A C 1
ATOM 1992 O O . LEU A 1 262 ? -7.640 -17.186 6.395 1.00 47.53 262 LEU A O 1
ATOM 1996 N N . VAL A 1 263 ? -6.733 -16.448 8.304 1.00 51.28 263 VAL A N 1
ATOM 1997 C CA . VAL A 1 263 ? -5.801 -17.575 8.476 1.00 51.28 263 VAL A CA 1
ATOM 1998 C C . VAL A 1 263 ? -6.579 -18.845 8.810 1.00 51.28 263 VAL A C 1
ATOM 2000 O O . VAL A 1 263 ? -6.323 -19.883 8.211 1.00 51.28 263 VAL A O 1
ATOM 2003 N N . GLY A 1 264 ? -7.582 -18.765 9.687 1.00 54.06 264 GLY A N 1
ATOM 2004 C CA . GLY A 1 264 ? -8.505 -19.861 9.982 1.00 54.06 264 GLY A CA 1
ATOM 2005 C C . GLY A 1 264 ? -9.367 -20.263 8.783 1.00 54.06 264 GLY A C 1
ATOM 2006 O O . GLY A 1 264 ? -9.613 -21.445 8.590 1.00 54.06 264 GLY A O 1
ATOM 2007 N N . GLY A 1 265 ? -9.758 -19.317 7.929 1.00 55.56 265 GLY A N 1
ATOM 2008 C CA . GLY A 1 265 ? -10.504 -19.550 6.692 1.00 55.56 265 GLY A CA 1
ATOM 2009 C C . GLY A 1 265 ? -9.634 -20.146 5.587 1.00 55.56 265 GLY A C 1
ATOM 2010 O O . GLY A 1 265 ? -10.047 -21.094 4.932 1.00 55.56 265 GLY A O 1
ATOM 2011 N N . ALA A 1 266 ? -8.393 -19.683 5.429 1.00 52.16 266 ALA A N 1
ATOM 2012 C CA . ALA A 1 266 ? -7.413 -20.271 4.517 1.00 52.16 266 ALA A CA 1
ATOM 2013 C C . ALA A 1 266 ? -6.983 -21.677 4.973 1.00 52.16 266 ALA A C 1
ATOM 2015 O O . ALA A 1 266 ? -6.853 -22.587 4.154 1.00 52.16 266 ALA A O 1
ATOM 2016 N N . MET A 1 267 ? -6.814 -21.885 6.283 1.00 52.91 267 MET A N 1
ATOM 2017 C CA . MET A 1 267 ? -6.571 -23.200 6.886 1.00 52.91 267 MET A CA 1
ATOM 2018 C C . MET A 1 267 ? -7.812 -24.098 6.816 1.00 52.91 267 MET A C 1
ATOM 2020 O O . MET A 1 267 ? -7.673 -25.288 6.564 1.00 52.91 267 MET A O 1
ATOM 2024 N N . GLY A 1 268 ? -9.019 -23.545 6.953 1.00 55.00 268 GLY A N 1
ATOM 2025 C CA . GLY A 1 268 ? -10.295 -24.250 6.809 1.00 55.00 268 GLY A CA 1
ATOM 2026 C C . GLY A 1 268 ? -10.574 -24.679 5.367 1.00 55.00 268 GLY A C 1
ATOM 2027 O O . GLY A 1 268 ? -10.978 -25.812 5.132 1.00 55.00 268 GLY A O 1
ATOM 2028 N N . LEU A 1 269 ? -10.258 -23.831 4.385 1.00 55.34 269 LEU A N 1
ATOM 2029 C CA . LEU A 1 269 ? -10.290 -24.172 2.959 1.00 55.34 269 LEU A CA 1
ATOM 2030 C C . LEU A 1 269 ? -9.236 -25.230 2.607 1.00 55.34 269 LEU A C 1
ATOM 2032 O O . LEU A 1 269 ? -9.512 -26.144 1.832 1.00 55.34 269 LEU A O 1
ATOM 2036 N N . ARG A 1 270 ? -8.043 -25.166 3.213 1.00 55.69 270 ARG A N 1
ATOM 2037 C CA . ARG A 1 270 ? -7.024 -26.223 3.098 1.00 55.69 270 ARG A CA 1
ATOM 2038 C C . ARG A 1 270 ? -7.450 -27.528 3.772 1.00 55.69 270 ARG A C 1
ATOM 2040 O O . ARG A 1 270 ? -7.176 -28.588 3.220 1.00 55.69 270 ARG A O 1
ATOM 2047 N N . ALA A 1 271 ? -8.144 -27.472 4.906 1.00 57.44 271 ALA A N 1
ATOM 2048 C CA . ALA A 1 271 ? -8.694 -28.643 5.583 1.00 57.44 271 ALA A CA 1
ATOM 2049 C C . ALA A 1 271 ? -9.837 -29.276 4.774 1.00 57.44 271 ALA A C 1
ATOM 2051 O O . ALA A 1 271 ? -9.842 -30.488 4.603 1.00 57.44 271 ALA A O 1
ATOM 2052 N N . ALA A 1 272 ? -10.733 -28.479 4.183 1.00 54.59 272 ALA A N 1
ATOM 2053 C CA . ALA A 1 272 ? -11.779 -28.958 3.276 1.00 54.59 272 ALA A CA 1
ATOM 2054 C C . ALA A 1 272 ? -11.194 -29.567 1.984 1.00 54.59 272 ALA A C 1
ATOM 2056 O O . ALA A 1 272 ? -11.594 -30.654 1.566 1.00 54.59 272 ALA A O 1
ATOM 2057 N N . GLY A 1 273 ? -10.180 -28.925 1.391 1.00 54.06 273 GLY A N 1
ATOM 2058 C CA . GLY A 1 273 ? -9.443 -29.465 0.243 1.00 54.06 273 GLY A CA 1
ATOM 2059 C C . GLY A 1 273 ? -8.609 -30.712 0.576 1.00 54.06 273 GLY A C 1
ATOM 2060 O O . GLY A 1 273 ? -8.436 -31.590 -0.271 1.00 54.06 273 GLY A O 1
ATOM 2061 N N . GLY A 1 274 ? -8.121 -30.825 1.815 1.00 55.38 274 GLY A N 1
ATOM 2062 C CA . GLY A 1 274 ? -7.443 -32.007 2.351 1.00 55.38 274 GLY A CA 1
ATOM 2063 C C . GLY A 1 274 ? -8.400 -33.167 2.637 1.00 55.38 274 GLY A C 1
ATOM 2064 O O . GLY A 1 274 ? -8.069 -34.309 2.326 1.00 55.38 274 GLY A O 1
ATOM 2065 N N . LEU A 1 275 ? -9.609 -32.878 3.127 1.00 53.25 275 LEU A N 1
ATOM 2066 C CA . LEU A 1 275 ? -10.681 -33.856 3.335 1.00 53.25 275 LEU A CA 1
ATOM 2067 C C . LEU A 1 275 ? -11.140 -34.462 1.999 1.00 53.25 275 LEU A C 1
ATOM 2069 O O . LEU A 1 275 ? -11.266 -35.679 1.888 1.00 53.25 275 LEU A O 1
ATOM 2073 N N . GLY A 1 276 ? -11.280 -33.636 0.953 1.00 51.97 276 GLY A N 1
ATOM 2074 C CA . GLY A 1 276 ? -11.602 -34.096 -0.404 1.00 51.97 276 GLY A CA 1
ATOM 2075 C C . GLY A 1 276 ? -10.531 -35.015 -1.008 1.00 51.97 276 GLY A C 1
ATOM 2076 O O . GLY A 1 276 ? -10.858 -36.012 -1.650 1.00 51.97 276 GLY A O 1
ATOM 2077 N N . ARG A 1 277 ? -9.241 -34.752 -0.745 1.00 53.56 277 ARG A N 1
ATOM 2078 C CA . ARG A 1 277 ? -8.139 -35.644 -1.165 1.00 53.56 277 ARG A CA 1
ATOM 2079 C C . ARG A 1 277 ? -8.033 -36.911 -0.310 1.00 53.56 277 ARG A C 1
ATOM 2081 O O . ARG A 1 277 ? -7.660 -37.955 -0.839 1.00 53.56 277 ARG A O 1
ATOM 2088 N N . GLY A 1 278 ? -8.363 -36.841 0.980 1.00 55.88 278 GLY A N 1
ATOM 2089 C CA . GLY A 1 278 ? -8.410 -37.999 1.880 1.00 55.88 278 GLY A CA 1
ATOM 2090 C C . GLY A 1 278 ? -9.543 -38.966 1.531 1.00 55.88 278 GLY A C 1
ATOM 2091 O O . GLY A 1 278 ? -9.331 -40.175 1.489 1.00 55.88 278 GLY A O 1
ATOM 2092 N N . MET A 1 279 ? -10.710 -38.432 1.172 1.00 53.88 279 MET A N 1
ATOM 2093 C CA . MET A 1 279 ? -11.868 -39.211 0.733 1.00 53.88 279 MET A CA 1
ATOM 2094 C C . MET A 1 279 ? -11.657 -39.820 -0.662 1.00 53.88 279 MET A C 1
ATOM 2096 O O . MET A 1 279 ? -11.953 -40.995 -0.860 1.00 53.88 279 MET A O 1
ATOM 2100 N N . ALA A 1 280 ? -11.033 -39.093 -1.599 1.00 51.31 280 ALA A N 1
ATOM 2101 C CA . ALA A 1 280 ? -10.653 -39.641 -2.906 1.00 51.31 280 ALA A CA 1
ATOM 2102 C C . ALA A 1 280 ? -9.624 -40.787 -2.798 1.00 51.31 280 ALA A C 1
ATOM 2104 O O . ALA A 1 280 ? -9.733 -41.789 -3.504 1.00 51.31 280 ALA A O 1
ATOM 2105 N N . ARG A 1 281 ? -8.657 -40.687 -1.872 1.00 52.47 281 ARG A N 1
ATOM 2106 C CA . ARG A 1 281 ? -7.692 -41.768 -1.602 1.00 52.47 281 ARG A CA 1
ATOM 2107 C C . ARG A 1 281 ? -8.325 -42.956 -0.871 1.00 52.47 281 ARG A C 1
ATOM 2109 O O . ARG A 1 281 ? -8.016 -44.093 -1.218 1.00 52.47 281 ARG A O 1
ATOM 2116 N N . GLY A 1 282 ? -9.243 -42.714 0.067 1.00 55.59 282 GLY A N 1
ATOM 2117 C CA . GLY A 1 282 ? -9.993 -43.763 0.770 1.00 55.59 282 GLY A CA 1
ATOM 2118 C C . GLY A 1 282 ? -10.890 -44.589 -0.156 1.00 55.59 282 GLY A C 1
ATOM 2119 O O . GLY A 1 282 ? -10.896 -45.813 -0.066 1.00 55.59 282 GLY A O 1
ATOM 2120 N N . VAL A 1 283 ? -11.562 -43.940 -1.113 1.00 54.88 283 VAL A N 1
ATOM 2121 C CA . VAL A 1 283 ? -12.388 -44.619 -2.126 1.00 54.88 283 VAL A CA 1
ATOM 2122 C C . VAL A 1 283 ? -11.525 -45.391 -3.136 1.00 54.88 283 VAL A C 1
ATOM 2124 O O . VAL A 1 283 ? -11.871 -46.515 -3.485 1.00 54.88 283 VAL A O 1
ATOM 2127 N N . SER A 1 284 ? -10.359 -44.864 -3.541 1.00 49.94 284 SER A N 1
ATOM 2128 C CA . SER A 1 284 ? -9.437 -45.592 -4.436 1.00 49.94 284 SER A CA 1
ATOM 2129 C C . SER A 1 284 ? -8.767 -46.809 -3.778 1.00 49.94 284 SER A C 1
ATOM 2131 O O . SER A 1 284 ? -8.526 -47.810 -4.444 1.00 49.94 284 SER A O 1
ATOM 2133 N N . SER A 1 285 ? -8.510 -46.748 -2.466 1.00 50.75 285 SER A N 1
ATOM 2134 C CA . SER A 1 285 ? -7.941 -47.863 -1.695 1.00 50.75 285 SER A CA 1
ATOM 2135 C C . SER A 1 285 ? -8.982 -48.960 -1.437 1.00 50.75 285 SER A C 1
ATOM 2137 O O . SER A 1 285 ? -8.682 -50.143 -1.559 1.00 50.75 285 SER A O 1
ATOM 2139 N N . ALA A 1 286 ? -10.239 -48.582 -1.173 1.00 51.84 286 ALA A N 1
ATOM 2140 C CA . ALA A 1 286 ? -11.343 -49.533 -1.034 1.00 51.84 286 ALA A CA 1
ATOM 2141 C C . ALA A 1 286 ? -11.690 -50.240 -2.360 1.00 51.84 286 ALA A C 1
ATOM 2143 O O . ALA A 1 286 ? -11.998 -51.430 -2.355 1.00 51.84 286 ALA A O 1
ATOM 2144 N N . ALA A 1 287 ? -11.578 -49.539 -3.494 1.00 50.97 287 ALA A N 1
ATOM 2145 C CA . ALA A 1 287 ? -11.784 -50.116 -4.824 1.00 50.97 287 ALA A CA 1
ATOM 2146 C C . ALA A 1 287 ? -10.666 -51.091 -5.245 1.00 50.97 287 ALA A C 1
ATOM 2148 O O . ALA A 1 287 ? -10.926 -52.027 -5.990 1.00 50.97 287 ALA A O 1
ATOM 2149 N N . HIS A 1 288 ? -9.438 -50.914 -4.743 1.00 48.25 288 HIS A N 1
ATOM 2150 C CA . HIS A 1 288 ? -8.332 -51.850 -4.982 1.00 48.25 288 HIS A CA 1
ATOM 2151 C C . HIS A 1 288 ? -8.290 -53.037 -4.008 1.00 48.25 288 HIS A C 1
ATOM 2153 O O . HIS A 1 288 ? -7.643 -54.032 -4.310 1.00 48.25 288 HIS A O 1
ATOM 2159 N N . ALA A 1 289 ? -8.969 -52.952 -2.861 1.00 51.31 289 ALA A N 1
ATOM 2160 C CA . ALA A 1 289 ? -9.070 -54.044 -1.888 1.00 51.31 289 ALA A CA 1
ATOM 2161 C C . ALA A 1 289 ? -10.283 -54.972 -2.121 1.00 51.31 289 ALA A C 1
ATOM 2163 O O . ALA A 1 289 ? -10.471 -55.926 -1.371 1.00 51.31 289 ALA A O 1
ATOM 2164 N N . THR A 1 290 ? -11.119 -54.682 -3.125 1.00 47.84 290 THR A N 1
ATOM 2165 C CA . THR A 1 290 ? -12.326 -55.457 -3.482 1.00 47.84 290 THR A CA 1
ATOM 2166 C C . THR A 1 290 ? -12.269 -56.080 -4.886 1.00 47.84 290 THR A C 1
ATOM 2168 O O . THR A 1 290 ? -13.293 -56.559 -5.370 1.00 47.84 290 THR A O 1
ATOM 2171 N N . ALA A 1 291 ? -11.088 -56.108 -5.515 1.00 42.00 291 ALA A N 1
ATOM 2172 C CA . ALA A 1 291 ? -10.822 -56.796 -6.783 1.00 42.00 291 ALA A CA 1
ATOM 2173 C C . ALA A 1 291 ? -9.996 -58.071 -6.567 1.00 42.00 291 ALA A C 1
ATOM 2175 O O . ALA A 1 291 ? -9.061 -58.023 -5.735 1.00 42.00 291 ALA A O 1
#

Organism: NCBI:txid1256200

Foldseek 3Di:
DLLVCLQPPVVVVLVVLVVVLCVLLVVQPPPFDLLQLLQQLQKAQVVVCQVVPVPDSCDVSRDPGDDVVCVVPDDQQAFAFLDADPDDPDHGPGDPNCSVVFQWDWDQDPVRDTDIDGQHDPVDGDTHGRMDGDVVLSVLLVVLLVVLVVLLVVLLVVLVVQLVVLSVVLNVCSVVPPPPCPVNVLSVLSNVLSSQLSSVLSVLVNVLSVQLSVLSDVVVVDDSVVSSVSNNVSSLCSQCVSLVVCVVVVRVSVPPGCSVVVVVVVVVVVVVVVVVVVVVVVVVVVVVVVD

Radius of gyration: 29.53 Å; chains: 1; bounding box: 54×73×90 Å

Secondary structure (DSSP, 8-state):
-HHHHHHHHHHHHHHHHHHHHHHHHHHHTTS--HHHHHHHHTEEEHHHHHHTTTS-SS-SSS----SHHHHHT--TTPBP----SSS-----SS-HHHHHHHTEEEEE-TTS-EEEEE-EETTEE---BSEEE-HHHHHHHHHHHHHHHHHHHHHHHHHHHHHHHHHHHHHHHTTT-TTT-HHHHHHHHHHHHHHHHHHHHHHHHHHHHHHHHHHT-GGG---HHHHHHHHHHHHHHHHHHHHHHHHHTT----SS-HHHHHHHHHHHHHHHHHHHHHHHHHHHHHHHS--

pLDDT: mean 74.27, std 12.78, range [40.12, 90.81]

Sequence (291 aa):
MVALFIFIGLGTLTSTLSGLVVAGVGTSLQKARPAVSIVSNNMTDLMRVNNDGWKSLSPNPSTSIKTIDDVNNLDINETLDTGNTLLNHAGSKLNATGNEIMSHQLTMGGDGKYQLRDMKAFFHDIAYYRYSFHPYLTFFELFAFTIAIILVIIKVFVSIMEIGFITMLAQGMALSDIDSGKRNLALIQKLRDTFIVLFLTSVMLQLFTFWTSALANPANQQSPVAQCFGIIAGAMFLINGPNIVTSLFGMDGGARGIGATLVGGAMGLRAAGGLGRGMARGVSSAAHATA

InterPro domains:
  IPR058066 pXO2-14/BXB0013/GBAA_pXO2_0013, N-terminal domain [NF045890] (1-272)
  IPR058521 Domain of unknown function DUF8208 [PF26635] (3-265)